Protein AF-K2FFT9-F1 (afdb_monomer_lite)

Structure (mmCIF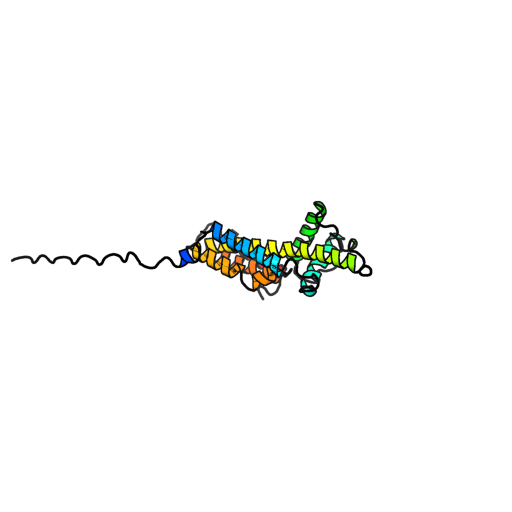, N/CA/C/O backbone):
data_AF-K2FFT9-F1
#
_entry.id   AF-K2FFT9-F1
#
loop_
_atom_site.group_PDB
_atom_site.id
_atom_site.type_symbol
_atom_site.label_atom_id
_atom_site.label_alt_id
_atom_site.label_comp_id
_atom_site.label_asym_id
_atom_site.label_entity_id
_atom_site.label_seq_id
_atom_site.pdbx_PDB_ins_code
_atom_site.Cartn_x
_atom_site.Cartn_y
_atom_site.Cartn_z
_atom_site.occupancy
_atom_site.B_iso_or_equiv
_atom_site.auth_seq_id
_atom_site.auth_comp_id
_atom_site.auth_asym_id
_atom_site.auth_atom_id
_atom_site.pdbx_PDB_model_num
ATOM 1 N N . MET A 1 1 ? -56.859 -16.026 61.390 1.00 43.84 1 MET A N 1
ATOM 2 C CA . MET A 1 1 ? -56.066 -15.290 60.381 1.00 43.84 1 MET A CA 1
ATOM 3 C C . MET A 1 1 ? -55.436 -16.313 59.451 1.00 43.84 1 MET A C 1
ATOM 5 O O . MET A 1 1 ? -54.504 -16.986 59.862 1.00 43.84 1 MET A O 1
ATOM 9 N N . ALA A 1 2 ? -56.004 -16.510 58.260 1.00 42.69 2 ALA A N 1
ATOM 10 C CA . ALA A 1 2 ? -55.462 -17.419 57.252 1.00 42.69 2 ALA A CA 1
ATOM 11 C C . ALA A 1 2 ? -54.628 -16.601 56.258 1.00 42.69 2 ALA A C 1
ATOM 13 O O . ALA A 1 2 ? -55.136 -15.650 55.666 1.00 42.69 2 ALA A O 1
ATOM 14 N N . VAL A 1 3 ? -53.344 -16.933 56.125 1.00 45.44 3 VAL A N 1
ATOM 15 C CA . VAL A 1 3 ? -52.428 -16.281 55.184 1.00 45.44 3 VAL A CA 1
ATOM 16 C C . VAL A 1 3 ? -52.616 -16.931 53.814 1.00 45.44 3 VAL A C 1
ATOM 18 O O . VAL A 1 3 ? -52.371 -18.121 53.644 1.00 45.44 3 VAL A O 1
ATOM 21 N N . SER A 1 4 ? -53.088 -16.138 52.855 1.00 53.75 4 SER A N 1
ATOM 22 C CA . SER A 1 4 ? -53.217 -16.497 51.442 1.00 53.75 4 SER A CA 1
ATOM 23 C C . SER A 1 4 ? -51.833 -16.729 50.832 1.00 53.75 4 SER A C 1
ATOM 25 O O . SER A 1 4 ? -51.042 -15.792 50.728 1.00 53.75 4 SER A O 1
ATOM 27 N N . SER A 1 5 ? -51.549 -17.955 50.390 1.00 54.72 5 SER A N 1
ATOM 28 C CA . SER A 1 5 ? -50.375 -18.273 49.580 1.00 54.72 5 SER A CA 1
ATOM 29 C C . SER A 1 5 ? -50.561 -17.732 48.160 1.00 54.72 5 SER A C 1
ATOM 31 O O . SER A 1 5 ? -51.267 -18.295 47.325 1.00 54.72 5 SER A O 1
ATOM 33 N N . THR A 1 6 ? -49.916 -16.608 47.865 1.00 54.62 6 THR A N 1
ATOM 34 C CA . THR A 1 6 ? -49.770 -16.103 46.500 1.00 54.62 6 THR A CA 1
ATOM 35 C C . THR A 1 6 ? -48.900 -17.071 45.699 1.00 54.62 6 THR A C 1
ATOM 37 O O . THR A 1 6 ? -47.682 -17.127 45.850 1.00 54.62 6 THR A O 1
ATOM 40 N N . SER A 1 7 ? -49.550 -17.858 44.841 1.00 58.19 7 SER A N 1
ATOM 41 C CA . SER A 1 7 ? -48.905 -18.652 43.797 1.00 58.19 7 SER A CA 1
ATOM 42 C C . SER A 1 7 ? -48.104 -17.720 42.882 1.00 58.19 7 SER A C 1
ATOM 44 O O . SER A 1 7 ? -48.666 -16.878 42.178 1.00 58.19 7 SER A O 1
ATOM 46 N N . LEU A 1 8 ? -46.775 -17.832 42.929 1.00 61.06 8 LEU A N 1
ATOM 47 C CA . LEU A 1 8 ? -45.881 -17.136 42.012 1.00 61.06 8 LEU A CA 1
ATOM 48 C C . LEU A 1 8 ? -46.092 -17.698 40.603 1.00 61.06 8 LEU A C 1
ATOM 50 O O . LEU A 1 8 ? -45.824 -18.869 40.335 1.00 61.06 8 LEU A O 1
ATOM 54 N N . LYS A 1 9 ? -46.576 -16.840 39.704 1.00 66.50 9 LYS A N 1
ATOM 55 C CA . LYS A 1 9 ? -46.680 -17.118 38.271 1.00 66.50 9 LYS A CA 1
ATOM 56 C C . LYS A 1 9 ? -45.281 -17.482 37.739 1.00 66.50 9 LYS A C 1
ATOM 58 O O . LYS A 1 9 ? -44.358 -16.692 37.954 1.00 66.50 9 LYS A O 1
ATOM 63 N N . PRO A 1 10 ? -45.091 -18.635 37.071 1.00 65.56 10 PRO A N 1
ATOM 64 C CA . PRO A 1 10 ? -43.792 -18.992 36.518 1.00 65.56 10 PRO A CA 1
ATOM 65 C C . PRO A 1 10 ? -43.359 -17.934 35.500 1.00 65.56 10 PRO A C 1
ATOM 67 O O . PRO A 1 10 ? -44.173 -17.449 34.707 1.00 65.56 10 PRO A O 1
ATOM 70 N N . ALA A 1 11 ? -42.082 -17.552 35.566 1.00 64.38 11 ALA A N 1
ATOM 71 C CA . ALA A 1 11 ? -41.485 -16.626 34.616 1.00 64.38 11 ALA A CA 1
ATOM 72 C C . ALA A 1 11 ? -41.714 -17.143 33.183 1.00 64.38 11 ALA A C 1
ATOM 74 O O . ALA A 1 11 ? -41.643 -18.357 32.962 1.00 64.38 11 ALA A O 1
ATOM 75 N N . PRO A 1 12 ? -42.012 -16.256 32.216 1.00 60.56 12 PRO A N 1
ATOM 76 C CA . PRO A 1 12 ? -42.157 -16.672 30.831 1.00 60.56 12 PRO A CA 1
ATOM 77 C C . PRO A 1 12 ? -40.874 -17.384 30.369 1.00 60.56 12 PRO A C 1
ATOM 79 O O . PRO A 1 12 ? -39.783 -17.019 30.821 1.00 60.56 12 PRO A O 1
ATOM 82 N N . PRO A 1 13 ? -40.986 -18.406 29.503 1.00 60.72 13 PRO A N 1
ATOM 83 C CA . PRO A 1 13 ? -39.824 -19.105 28.978 1.00 60.72 13 PRO A CA 1
ATOM 84 C C . PRO A 1 13 ? -38.872 -18.092 28.340 1.00 60.72 13 PRO A C 1
ATOM 86 O O . PRO A 1 13 ? -39.293 -17.245 27.552 1.00 60.72 13 PRO A O 1
ATOM 89 N N . VAL A 1 14 ? -37.594 -18.171 28.719 1.00 61.91 14 VAL A N 1
ATOM 90 C CA . VAL A 1 14 ? -36.519 -17.412 28.075 1.00 61.91 14 VAL A CA 1
ATOM 91 C C . VAL A 1 14 ? -36.593 -17.718 26.586 1.00 61.91 14 VAL A C 1
ATOM 93 O O . VAL A 1 14 ? -36.552 -18.884 26.196 1.00 61.91 14 VAL A O 1
ATOM 96 N N . ASP A 1 15 ? -36.760 -16.672 25.785 1.00 55.00 15 ASP A N 1
ATOM 97 C CA . ASP A 1 15 ? -36.892 -16.757 24.339 1.00 55.00 15 ASP A CA 1
ATOM 98 C C . ASP A 1 15 ? -35.638 -17.435 23.760 1.00 55.00 15 ASP A C 1
ATOM 100 O O . ASP A 1 15 ? -34.577 -16.823 23.629 1.00 55.00 15 ASP A O 1
ATOM 104 N N . GLN A 1 16 ? -35.729 -18.738 23.470 1.00 54.06 16 GLN A N 1
ATOM 105 C CA . GLN A 1 16 ? -34.616 -19.550 22.954 1.00 54.06 16 GLN A CA 1
ATOM 106 C C . GLN A 1 16 ? -34.170 -19.089 21.554 1.00 54.06 16 GLN A C 1
ATOM 108 O O . GLN A 1 16 ? -33.134 -19.525 21.058 1.00 54.06 16 GLN A O 1
ATOM 113 N N . ASN A 1 17 ? -34.938 -18.174 20.953 1.00 53.75 17 ASN A N 1
ATOM 114 C CA . ASN A 1 17 ? -34.694 -17.523 19.677 1.00 53.75 17 ASN A CA 1
ATOM 115 C C . ASN A 1 17 ? -34.517 -16.004 19.818 1.00 53.75 17 ASN A C 1
ATOM 117 O O . ASN A 1 17 ? -34.851 -15.271 18.886 1.00 53.75 17 ASN A O 1
ATOM 121 N N . ALA A 1 18 ? -33.971 -15.514 20.939 1.00 47.88 18 ALA A N 1
ATOM 122 C CA . ALA A 1 18 ? -33.469 -14.145 21.047 1.00 47.88 18 ALA A CA 1
ATOM 123 C C . ALA A 1 18 ? -32.364 -13.893 19.996 1.00 47.88 18 ALA A C 1
ATOM 125 O O . ALA A 1 18 ? -31.178 -14.010 20.278 1.00 47.88 18 ALA A O 1
ATOM 126 N N . GLY A 1 19 ? -32.793 -13.578 18.770 1.00 53.56 19 GLY A N 1
ATOM 127 C CA . GLY A 1 19 ? -32.019 -13.070 17.645 1.00 53.56 19 GLY A CA 1
ATOM 128 C C . GLY A 1 19 ? -30.877 -13.973 17.192 1.00 53.56 19 GLY A C 1
ATOM 129 O O . GLY A 1 19 ? -29.786 -13.926 17.744 1.00 53.56 19 GLY A O 1
ATOM 130 N N . ILE A 1 20 ? -31.083 -14.716 16.105 1.00 59.84 20 ILE A N 1
ATOM 131 C CA . ILE A 1 20 ? -29.998 -15.360 15.356 1.00 59.84 20 ILE A CA 1
ATOM 132 C C . ILE A 1 20 ? -28.877 -14.332 15.148 1.00 59.84 20 ILE A C 1
ATOM 134 O O . ILE A 1 20 ? -29.097 -13.325 14.477 1.00 59.84 20 ILE A O 1
ATOM 138 N N . ASP A 1 21 ? -27.714 -14.574 15.752 1.00 78.06 21 ASP A N 1
ATOM 139 C CA . ASP A 1 21 ? -26.562 -13.670 15.788 1.00 78.06 21 ASP A CA 1
ATOM 140 C C . ASP A 1 21 ? -26.222 -13.154 14.377 1.00 78.06 21 ASP A C 1
ATOM 142 O O . ASP A 1 21 ? -25.598 -13.842 13.562 1.00 78.06 21 ASP A O 1
ATOM 146 N N . ALA A 1 22 ? -26.688 -11.941 14.057 1.00 81.25 22 ALA A N 1
ATOM 147 C CA . ALA A 1 22 ? -26.592 -11.375 12.714 1.00 81.25 22 ALA A CA 1
ATOM 148 C C . ALA A 1 22 ? -25.130 -11.230 12.274 1.00 81.25 22 ALA A C 1
ATOM 150 O O . ALA A 1 22 ? -24.804 -11.435 11.103 1.00 81.25 22 ALA A O 1
ATOM 151 N N . PHE A 1 23 ? -24.229 -10.955 13.220 1.00 83.19 23 PHE A N 1
ATOM 152 C CA . PHE A 1 23 ? -22.804 -10.857 12.941 1.00 83.19 23 PHE A CA 1
ATOM 153 C C . PHE A 1 23 ? -22.179 -12.216 12.639 1.00 83.19 23 PHE A C 1
ATOM 155 O O . PHE A 1 23 ? -21.282 -12.276 11.800 1.00 83.19 23 PHE A O 1
ATOM 162 N N . ALA A 1 24 ? -22.660 -13.309 13.240 1.00 82.56 24 ALA A N 1
ATOM 163 C CA . ALA A 1 24 ? -22.180 -14.651 12.906 1.00 82.56 24 ALA A CA 1
ATOM 164 C C . ALA A 1 24 ? -22.447 -15.011 11.434 1.00 82.56 24 ALA A C 1
ATOM 166 O O . ALA A 1 24 ? -21.581 -15.589 10.781 1.00 82.56 24 ALA A O 1
ATOM 167 N N . ARG A 1 25 ? -23.592 -14.593 10.875 1.00 85.62 25 ARG A N 1
ATOM 168 C CA . ARG A 1 25 ? -23.913 -14.793 9.446 1.00 85.62 25 ARG A CA 1
ATOM 169 C C . ARG A 1 25 ? -23.004 -13.997 8.510 1.00 85.62 25 ARG A C 1
ATOM 171 O O . ARG A 1 25 ? -22.704 -14.460 7.416 1.00 85.62 25 ARG A O 1
ATOM 178 N N . LEU A 1 26 ? -22.569 -12.813 8.938 1.00 88.25 26 LEU A N 1
ATOM 179 C CA . LEU A 1 26 ? -21.684 -11.939 8.162 1.00 88.25 26 LEU A CA 1
ATOM 180 C C . LEU A 1 26 ? -20.194 -12.265 8.351 1.00 88.25 26 LEU A C 1
ATOM 182 O O . LEU A 1 26 ? -19.359 -11.786 7.589 1.00 88.25 26 LEU A O 1
ATOM 186 N N . THR A 1 27 ? -19.845 -13.073 9.356 1.00 91.19 27 THR A N 1
ATOM 187 C CA . THR A 1 27 ? -18.457 -13.446 9.681 1.00 91.19 27 THR A CA 1
ATOM 188 C C . THR A 1 27 ? -18.271 -14.967 9.828 1.00 91.19 27 THR A C 1
ATOM 190 O O . THR A 1 27 ? -17.685 -15.432 10.810 1.00 91.19 27 THR A O 1
ATOM 193 N N . PRO A 1 28 ? -18.727 -15.776 8.848 1.00 92.00 28 PRO A N 1
ATOM 194 C CA . PRO A 1 28 ? -18.814 -17.232 8.997 1.00 92.00 28 PRO A CA 1
ATOM 195 C C . PRO A 1 28 ? -17.446 -17.922 9.127 1.00 92.00 28 PRO A C 1
ATOM 197 O O . PRO A 1 28 ? -17.355 -19.015 9.675 1.00 92.00 28 PRO A O 1
ATOM 200 N N . PHE A 1 29 ? -16.371 -17.283 8.660 1.00 93.81 29 PHE A N 1
ATOM 201 C CA . PHE A 1 29 ? -15.019 -17.853 8.633 1.00 93.81 29 PHE A CA 1
ATOM 202 C C . PHE A 1 29 ? -14.175 -17.521 9.875 1.00 93.81 29 PHE A C 1
ATOM 204 O O . PHE A 1 29 ? -12.971 -17.785 9.903 1.00 93.81 29 PHE A O 1
ATOM 211 N N . GLY A 1 30 ? -14.771 -16.904 10.899 1.00 93.69 30 GLY A N 1
ATOM 212 C CA . GLY A 1 30 ? -14.012 -16.416 12.046 1.00 93.69 30 GLY A CA 1
ATOM 213 C C . GLY A 1 30 ? -13.084 -15.249 11.685 1.00 93.69 30 GLY A C 1
ATOM 214 O O . GLY A 1 30 ? -13.112 -14.713 10.578 1.00 93.69 30 GLY A O 1
ATOM 215 N N . TRP A 1 31 ? -12.227 -14.857 12.629 1.00 95.81 31 TRP A N 1
ATOM 216 C CA . TRP A 1 31 ? -11.278 -13.757 12.431 1.00 95.81 31 TRP A CA 1
ATOM 217 C C . TRP A 1 31 ? -10.230 -14.075 11.357 1.00 95.81 31 TRP A C 1
ATOM 219 O O . TRP A 1 31 ? -10.131 -13.371 10.356 1.00 95.81 31 TRP A O 1
ATOM 229 N N . TRP A 1 32 ? -9.470 -15.159 11.543 1.00 97.06 32 TRP A N 1
ATOM 230 C CA . TRP A 1 32 ? -8.374 -15.519 10.640 1.00 97.06 32 TRP A CA 1
ATOM 231 C C . TRP A 1 32 ? -8.865 -15.926 9.252 1.00 97.06 32 TRP A C 1
ATOM 233 O O . TRP A 1 32 ? -8.294 -15.487 8.258 1.00 97.06 32 TRP A O 1
ATOM 243 N N . GLY A 1 33 ? -9.948 -16.705 9.172 1.00 97.25 33 GLY A N 1
ATOM 244 C CA . GLY A 1 33 ? -10.544 -17.065 7.888 1.00 97.25 33 GLY A CA 1
ATOM 245 C C . GLY A 1 33 ? -11.153 -15.854 7.183 1.00 97.25 33 GLY A C 1
ATOM 246 O O . GLY A 1 33 ? -10.960 -15.693 5.983 1.00 97.25 33 GLY A O 1
ATOM 247 N N . GLY A 1 34 ? -11.798 -14.944 7.921 1.00 96.94 34 GLY A N 1
ATOM 248 C CA . GLY A 1 34 ? -12.310 -13.688 7.373 1.00 96.94 34 GLY A CA 1
ATOM 249 C C . GLY A 1 34 ? -11.211 -12.788 6.804 1.00 96.94 34 GLY A C 1
ATOM 250 O O . GLY A 1 34 ? -11.345 -12.291 5.687 1.00 96.94 34 GLY A O 1
ATOM 251 N N . LEU A 1 35 ? -10.098 -12.625 7.528 1.00 98.12 35 LEU A N 1
ATOM 252 C CA . LEU A 1 35 ? -8.921 -11.919 7.013 1.00 98.12 35 LEU A CA 1
ATOM 253 C C . LEU A 1 35 ? -8.355 -12.607 5.768 1.00 98.12 35 LEU A C 1
ATOM 255 O O . LEU A 1 35 ? -8.070 -11.931 4.785 1.00 98.12 35 LEU A O 1
ATOM 259 N N . GLY A 1 36 ? -8.254 -13.939 5.777 1.00 98.19 36 GLY A N 1
ATOM 260 C CA . GLY A 1 36 ? -7.834 -14.717 4.611 1.00 98.19 36 GLY A CA 1
ATOM 261 C C . GLY A 1 36 ? -8.708 -14.445 3.385 1.00 98.19 36 GLY A C 1
ATOM 262 O O . GLY A 1 36 ? -8.184 -14.169 2.310 1.00 98.19 36 GLY A O 1
ATOM 263 N N . VAL A 1 37 ? -10.034 -14.428 3.552 1.00 98.12 37 VAL A N 1
ATOM 264 C CA . VAL A 1 37 ? -10.982 -14.096 2.476 1.00 98.12 37 VAL A CA 1
ATOM 265 C C . VAL A 1 37 ? -10.777 -12.668 1.966 1.00 98.12 37 VAL A C 1
ATOM 267 O O . VAL A 1 37 ? -10.724 -12.469 0.755 1.00 98.12 37 VAL A O 1
ATOM 270 N N . ILE A 1 38 ? -10.609 -11.680 2.855 1.00 97.94 38 ILE A N 1
ATOM 271 C CA . ILE A 1 38 ? -10.327 -10.289 2.457 1.00 97.94 38 ILE A CA 1
ATOM 272 C C . ILE A 1 38 ? -9.057 -10.225 1.604 1.00 97.94 38 ILE A C 1
ATOM 274 O O . ILE A 1 38 ? -9.072 -9.611 0.538 1.00 97.94 38 ILE A O 1
ATOM 278 N N . LEU A 1 39 ? -7.979 -10.885 2.034 1.00 98.00 39 LEU A N 1
ATOM 279 C CA . LEU A 1 39 ? -6.716 -10.903 1.299 1.00 98.00 39 LEU A CA 1
ATOM 280 C C . LEU A 1 39 ? -6.852 -11.575 -0.069 1.00 98.00 39 LEU A C 1
ATOM 282 O O . LEU A 1 39 ? -6.414 -11.009 -1.065 1.00 98.00 39 LEU A O 1
ATOM 286 N N . VAL A 1 40 ? -7.505 -12.738 -0.139 1.00 98.12 40 VAL A N 1
ATOM 287 C CA . VAL A 1 40 ? -7.740 -13.447 -1.407 1.00 98.12 40 VAL A CA 1
ATOM 288 C C . VAL A 1 40 ? -8.538 -12.578 -2.376 1.00 98.12 40 VAL A C 1
ATOM 290 O O . VAL A 1 40 ? -8.171 -12.459 -3.544 1.00 98.12 40 VAL A O 1
ATOM 293 N N . LEU A 1 41 ? -9.599 -11.925 -1.899 1.00 97.31 41 LEU A N 1
ATOM 294 C CA . LEU A 1 41 ? -10.422 -11.040 -2.720 1.00 97.31 41 LEU A CA 1
ATOM 295 C C . LEU A 1 41 ? -9.663 -9.778 -3.158 1.00 97.31 41 LEU A C 1
ATOM 297 O O . LEU A 1 41 ? -9.823 -9.346 -4.299 1.00 97.31 41 LEU A O 1
ATOM 301 N N . LEU A 1 42 ? -8.804 -9.207 -2.306 1.00 96.75 42 LEU A N 1
ATOM 302 C CA . LEU A 1 42 ? -7.911 -8.106 -2.686 1.00 96.75 42 LEU A CA 1
ATOM 303 C C . LEU A 1 42 ? -6.928 -8.540 -3.776 1.00 96.75 42 LEU A C 1
ATOM 305 O O . LEU A 1 42 ? -6.792 -7.851 -4.785 1.00 96.75 42 LEU A O 1
ATOM 309 N N . THR A 1 43 ? -6.274 -9.689 -3.616 1.00 97.56 43 THR A N 1
ATOM 310 C CA . THR A 1 43 ? -5.362 -10.236 -4.628 1.00 97.56 43 THR A CA 1
ATOM 311 C C . THR A 1 43 ? -6.087 -10.500 -5.944 1.00 97.56 43 THR A C 1
ATOM 313 O O . THR A 1 43 ? -5.615 -10.071 -6.994 1.00 97.56 43 THR A O 1
ATOM 316 N N . ALA A 1 44 ? -7.261 -11.134 -5.909 1.00 97.12 44 ALA A N 1
ATOM 317 C CA . ALA A 1 44 ? -8.071 -11.366 -7.102 1.00 97.12 44 ALA A CA 1
ATOM 318 C C . ALA A 1 44 ? -8.461 -10.043 -7.783 1.00 97.12 44 ALA A C 1
ATOM 320 O O . ALA A 1 44 ? -8.277 -9.884 -8.986 1.00 97.12 44 ALA A O 1
ATOM 321 N N . SER A 1 45 ? -8.920 -9.059 -7.009 1.00 95.75 45 SER A N 1
ATOM 322 C 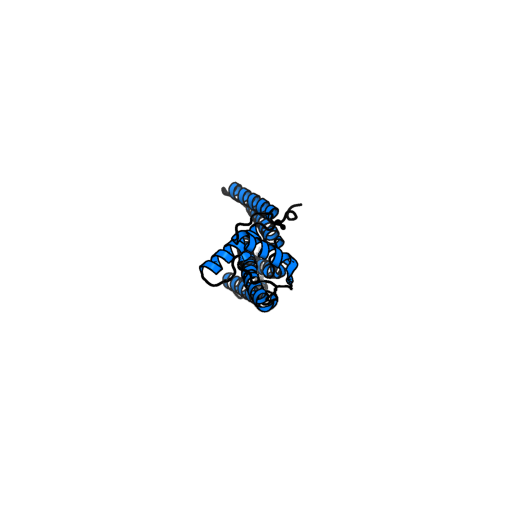CA . SER A 1 45 ? -9.251 -7.708 -7.480 1.00 95.75 45 SER A CA 1
ATOM 323 C C . SER A 1 45 ? -8.052 -6.994 -8.121 1.00 95.75 45 SER A C 1
ATOM 325 O O . SER A 1 45 ? -8.197 -6.343 -9.158 1.00 95.75 45 SER A O 1
ATOM 327 N N . PHE A 1 46 ? -6.858 -7.128 -7.539 1.00 96.62 46 PHE A N 1
ATOM 328 C CA . PHE A 1 46 ? -5.623 -6.593 -8.106 1.00 96.62 46 PHE A CA 1
ATOM 329 C C . PHE A 1 46 ? -5.271 -7.262 -9.432 1.00 96.62 46 PHE A C 1
ATOM 331 O O . PHE A 1 46 ? -5.008 -6.567 -10.410 1.00 96.62 46 PHE A O 1
ATOM 338 N N . LEU A 1 47 ? -5.292 -8.593 -9.488 1.00 96.38 47 LEU A N 1
ATOM 339 C CA . LEU A 1 47 ? -4.937 -9.338 -10.693 1.00 96.38 47 LEU A CA 1
ATOM 340 C C . LEU A 1 47 ? -5.921 -9.055 -11.831 1.00 96.38 47 LEU A C 1
ATOM 342 O O . LEU A 1 47 ? -5.496 -8.713 -12.930 1.00 96.38 47 LEU A O 1
ATOM 346 N N . LEU A 1 48 ? -7.225 -9.123 -11.555 1.00 94.69 48 LEU A N 1
ATOM 347 C CA . LEU A 1 48 ? -8.273 -8.974 -12.566 1.00 94.69 48 LEU A CA 1
ATOM 348 C C . LEU A 1 48 ? -8.390 -7.545 -13.109 1.00 94.69 48 LEU A C 1
ATOM 350 O O . LEU A 1 48 ? -8.676 -7.368 -14.289 1.00 94.69 48 LEU A O 1
ATOM 354 N N . ALA A 1 49 ? -8.186 -6.528 -12.265 1.00 92.50 49 ALA A N 1
ATOM 355 C CA . ALA A 1 49 ? -8.499 -5.141 -12.617 1.00 92.50 49 ALA A CA 1
ATOM 356 C C . ALA A 1 49 ? -7.316 -4.164 -12.515 1.00 92.50 49 ALA A C 1
ATOM 358 O O . ALA A 1 49 ? -7.509 -2.972 -12.739 1.00 92.50 49 ALA A O 1
ATOM 359 N N . GLY A 1 50 ? -6.112 -4.619 -12.156 1.00 92.12 50 GLY A N 1
ATOM 360 C CA . GLY A 1 50 ? -4.948 -3.751 -11.939 1.00 92.12 50 GLY A CA 1
ATOM 361 C C . GLY A 1 50 ? -3.671 -4.246 -12.612 1.00 92.12 50 GLY A C 1
ATOM 362 O O . GLY A 1 50 ? -3.094 -3.548 -13.444 1.00 92.12 50 GLY A O 1
ATOM 363 N N . TYR A 1 51 ? -3.229 -5.457 -12.275 1.00 94.62 51 TYR A N 1
ATOM 364 C CA . TYR A 1 51 ? -1.916 -5.974 -12.660 1.00 94.62 51 TYR A CA 1
ATOM 365 C C . TYR A 1 51 ? -1.728 -6.048 -14.180 1.00 94.62 51 TYR A C 1
ATOM 367 O O . TYR A 1 51 ? -0.738 -5.551 -14.714 1.00 94.62 51 TYR A O 1
ATOM 375 N N . PHE A 1 52 ? -2.709 -6.601 -14.897 1.00 93.94 52 PHE A N 1
ATOM 376 C CA . PHE A 1 52 ? -2.626 -6.768 -16.350 1.00 93.94 52 PHE A CA 1
ATOM 377 C C . PHE A 1 52 ? -3.026 -5.524 -17.150 1.00 93.94 52 PHE A C 1
ATOM 379 O O . PHE A 1 52 ? -2.944 -5.557 -18.378 1.00 93.94 52 PHE A O 1
ATOM 386 N N . LEU A 1 53 ? -3.416 -4.423 -16.493 1.00 91.81 53 LEU A N 1
ATOM 387 C CA . LEU A 1 53 ? -3.730 -3.188 -17.206 1.00 91.81 53 LEU A CA 1
ATOM 388 C C . LEU A 1 53 ? -2.507 -2.693 -17.975 1.00 91.81 53 LEU A C 1
ATOM 390 O O . LEU A 1 53 ? -1.393 -2.638 -17.452 1.00 91.81 53 LEU A O 1
ATOM 394 N N . VAL A 1 54 ? -2.754 -2.282 -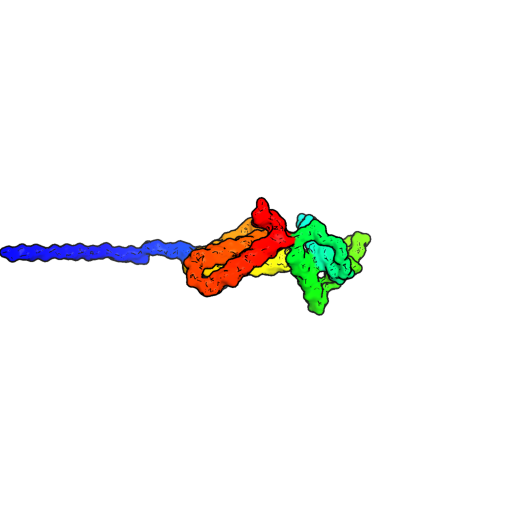19.212 1.00 91.94 54 VAL A N 1
ATOM 395 C CA . VAL A 1 54 ? -1.747 -1.692 -20.087 1.00 91.94 54 VAL A CA 1
ATOM 396 C C . VAL A 1 54 ? -1.053 -0.511 -19.397 1.00 91.94 54 VAL A C 1
ATOM 398 O O . VAL A 1 54 ? -1.675 0.264 -18.660 1.00 91.94 54 VAL A O 1
ATOM 401 N N . TYR A 1 55 ? 0.251 -0.385 -19.621 1.00 90.56 55 TYR A N 1
ATOM 402 C CA . TYR A 1 55 ? 1.102 0.480 -18.815 1.00 90.56 55 TYR A CA 1
ATOM 403 C C . TYR A 1 55 ? 0.771 1.975 -18.995 1.00 90.56 55 TYR A C 1
ATOM 405 O O . TYR A 1 55 ? 0.776 2.725 -18.023 1.00 90.56 55 TYR A O 1
ATOM 413 N N . TRP A 1 56 ? 0.365 2.393 -20.199 1.00 88.12 56 TRP A N 1
ATOM 414 C CA . TRP A 1 56 ? -0.005 3.782 -20.499 1.00 88.12 56 TRP A CA 1
ATOM 415 C C . TRP A 1 56 ? -1.412 4.185 -20.027 1.00 88.12 56 TRP A C 1
ATOM 417 O O . TRP A 1 56 ? -1.751 5.365 -20.066 1.00 88.12 56 TRP A O 1
ATOM 427 N N . ARG A 1 57 ? -2.249 3.249 -19.551 1.00 88.25 57 ARG A N 1
ATOM 428 C CA . ARG A 1 57 ? -3.620 3.567 -19.099 1.00 88.25 57 ARG A CA 1
ATOM 429 C C . ARG A 1 57 ? -3.633 4.516 -17.895 1.00 88.25 57 ARG A C 1
ATOM 431 O O . ARG A 1 57 ? -4.478 5.401 -17.844 1.00 88.25 57 ARG A O 1
ATOM 438 N N . ASN A 1 58 ? -2.705 4.322 -16.957 1.00 81.38 58 ASN A N 1
ATOM 439 C CA . ASN A 1 58 ? -2.553 5.121 -15.735 1.00 81.38 58 ASN A CA 1
ATOM 440 C C . ASN A 1 58 ? -1.225 5.897 -15.749 1.00 81.38 58 ASN A C 1
ATOM 442 O O . ASN A 1 58 ? -0.580 6.055 -14.714 1.00 81.38 58 ASN A O 1
ATOM 446 N N . ALA A 1 59 ? -0.817 6.339 -16.943 1.00 78.88 59 ALA A N 1
ATOM 447 C CA . ALA A 1 59 ? 0.488 6.928 -17.226 1.00 78.88 59 ALA A CA 1
ATOM 448 C C . ALA A 1 59 ? 0.892 8.061 -16.273 1.00 78.88 59 ALA A C 1
ATOM 450 O O . ALA A 1 59 ? 2.062 8.151 -15.935 1.00 78.88 59 ALA A O 1
ATOM 451 N N . ASP A 1 60 ? -0.058 8.884 -15.829 1.00 82.81 60 ASP A N 1
ATOM 452 C CA . ASP A 1 60 ? 0.185 10.060 -14.987 1.00 82.81 60 ASP A CA 1
ATOM 453 C C . ASP A 1 60 ? 1.076 9.751 -13.766 1.00 82.81 60 ASP A C 1
ATOM 455 O O . ASP A 1 60 ? 2.260 10.078 -13.744 1.00 82.81 60 ASP A O 1
ATOM 459 N N . MET A 1 61 ? 0.557 9.021 -12.780 1.00 86.56 61 MET A N 1
ATOM 460 C CA . MET A 1 61 ? 1.333 8.705 -11.578 1.00 86.56 61 MET A CA 1
ATOM 461 C C . MET A 1 61 ? 2.249 7.485 -11.753 1.00 86.56 61 MET A C 1
ATOM 463 O O . MET A 1 61 ? 3.373 7.492 -11.246 1.00 86.56 61 MET A O 1
ATOM 467 N N . ASP A 1 62 ? 1.819 6.449 -12.490 1.00 90.56 62 ASP A N 1
ATOM 468 C CA . ASP A 1 62 ? 2.622 5.227 -12.631 1.00 90.56 62 ASP A CA 1
ATOM 469 C C . ASP A 1 62 ? 3.957 5.513 -13.337 1.00 90.56 62 ASP A C 1
ATOM 471 O O . ASP A 1 62 ? 4.989 4.982 -12.914 1.00 90.56 62 ASP A O 1
ATOM 475 N N . PHE A 1 63 ? 3.979 6.385 -14.359 1.00 89.31 63 PHE A N 1
ATOM 476 C CA . PHE A 1 63 ? 5.239 6.779 -14.990 1.00 89.31 63 PHE A CA 1
ATOM 477 C C . PHE A 1 63 ? 6.080 7.660 -14.098 1.00 89.31 63 PHE A C 1
ATOM 479 O O . PHE A 1 63 ? 7.271 7.394 -13.994 1.00 89.31 63 PHE A O 1
ATOM 486 N N . MET A 1 64 ? 5.512 8.684 -13.457 1.00 89.38 64 MET A N 1
ATOM 487 C CA . MET A 1 64 ? 6.314 9.628 -12.673 1.00 89.38 64 MET A CA 1
ATOM 488 C C . MET A 1 64 ? 7.079 8.926 -11.548 1.00 89.38 64 MET A C 1
ATOM 490 O O . MET A 1 64 ? 8.273 9.173 -11.356 1.00 89.38 64 MET A O 1
ATOM 494 N N . ILE A 1 65 ? 6.426 7.991 -10.852 1.00 90.94 65 ILE A N 1
ATOM 495 C CA . ILE A 1 65 ? 7.058 7.204 -9.788 1.00 90.94 65 ILE A CA 1
ATOM 496 C C . ILE A 1 65 ? 8.088 6.225 -10.360 1.00 90.94 65 ILE A C 1
ATOM 498 O O . ILE A 1 65 ? 9.218 6.175 -9.874 1.00 90.94 65 ILE A O 1
ATOM 502 N N . THR A 1 66 ? 7.725 5.475 -11.406 1.00 92.50 66 THR A N 1
ATOM 503 C CA . THR A 1 66 ? 8.609 4.470 -12.021 1.00 92.50 66 THR A CA 1
ATOM 504 C C . THR A 1 66 ? 9.853 5.116 -12.629 1.00 92.50 66 THR A C 1
ATOM 506 O O . THR A 1 66 ? 10.966 4.671 -12.369 1.00 92.50 66 THR A O 1
ATOM 509 N N . TYR A 1 67 ? 9.685 6.210 -13.373 1.00 90.81 67 TYR A N 1
ATOM 510 C CA . TYR A 1 67 ? 10.773 7.007 -13.938 1.00 90.81 67 TYR A CA 1
ATOM 511 C C . TYR A 1 67 ? 11.723 7.502 -12.848 1.00 90.81 67 TYR A C 1
ATOM 513 O O . TYR A 1 67 ? 12.935 7.323 -12.956 1.00 90.81 67 TYR A O 1
ATOM 521 N N . SER A 1 68 ? 11.177 8.069 -11.769 1.00 91.12 68 SER A N 1
ATOM 522 C CA . SER A 1 68 ? 11.986 8.557 -10.650 1.00 91.12 68 SER A CA 1
ATOM 523 C C . SER A 1 68 ? 12.787 7.421 -10.005 1.00 91.12 68 SER A C 1
ATOM 525 O O . SER A 1 68 ? 13.975 7.579 -9.734 1.00 91.12 68 SER A O 1
ATOM 527 N N . ALA A 1 69 ? 12.172 6.252 -9.814 1.00 92.44 69 ALA A N 1
ATOM 528 C CA . ALA A 1 69 ? 12.836 5.079 -9.253 1.00 92.44 69 ALA A CA 1
ATOM 529 C C . ALA A 1 69 ? 13.956 4.527 -10.157 1.00 92.44 69 ALA A C 1
ATOM 531 O O . ALA A 1 69 ? 15.021 4.173 -9.648 1.00 92.44 69 ALA A O 1
ATOM 532 N N . LEU A 1 70 ? 13.742 4.487 -11.476 1.00 93.06 70 LEU A N 1
ATOM 533 C CA . LEU A 1 70 ? 14.751 4.076 -12.461 1.00 93.06 70 LEU A CA 1
ATOM 534 C C . LEU A 1 70 ? 15.912 5.079 -12.539 1.00 93.06 70 LEU A C 1
ATOM 536 O O . LEU A 1 70 ? 17.073 4.673 -12.551 1.00 93.06 70 LEU A O 1
ATOM 540 N N . SER A 1 71 ? 15.613 6.382 -12.532 1.00 91.69 71 SER A N 1
ATOM 541 C CA . SER A 1 71 ? 16.619 7.453 -12.529 1.00 91.69 71 SER A CA 1
ATOM 542 C C . SER A 1 71 ? 17.498 7.410 -11.275 1.00 91.69 71 SER A C 1
ATOM 544 O O . SER A 1 71 ? 18.703 7.646 -11.355 1.00 91.69 71 SER A O 1
ATOM 546 N N . LEU A 1 72 ? 16.921 7.067 -10.117 1.00 90.62 72 LEU A N 1
ATOM 547 C CA . LEU A 1 72 ? 17.685 6.875 -8.882 1.00 90.62 72 LEU A CA 1
ATOM 548 C C . LEU A 1 72 ? 18.691 5.724 -8.983 1.00 90.62 72 LEU A C 1
ATOM 550 O O . LEU A 1 72 ? 19.789 5.834 -8.445 1.00 90.62 72 LEU A O 1
ATOM 554 N N . ASN A 1 73 ? 18.348 4.642 -9.686 1.00 92.12 73 ASN A N 1
ATOM 555 C CA . ASN A 1 73 ? 19.271 3.522 -9.891 1.00 92.12 73 ASN A CA 1
ATOM 556 C C . ASN A 1 73 ? 20.455 3.880 -10.801 1.00 92.12 73 ASN A C 1
ATOM 558 O O . ASN A 1 73 ? 21.501 3.253 -10.687 1.00 92.12 73 ASN A O 1
ATOM 562 N N . ASP A 1 74 ? 20.341 4.931 -11.617 1.00 90.38 74 ASP A N 1
ATOM 563 C CA . ASP A 1 74 ? 21.469 5.506 -12.365 1.00 90.38 74 ASP A CA 1
ATOM 564 C C . ASP A 1 74 ? 22.314 6.496 -11.541 1.00 90.38 74 ASP A C 1
ATOM 566 O O . ASP A 1 74 ? 23.215 7.140 -12.078 1.00 90.38 74 ASP A O 1
ATOM 570 N N . GLY A 1 75 ? 22.011 6.691 -10.252 1.00 85.62 75 GLY A N 1
ATOM 571 C CA . GLY A 1 75 ? 22.687 7.684 -9.412 1.00 85.62 75 GLY A CA 1
ATOM 572 C C . GLY A 1 75 ? 22.383 9.136 -9.804 1.00 85.62 75 GLY A C 1
ATOM 573 O O . GLY A 1 75 ? 23.104 10.049 -9.401 1.00 85.62 75 GLY A O 1
ATOM 574 N N . ARG A 1 76 ? 21.327 9.373 -10.596 1.00 78.50 76 ARG A N 1
ATOM 575 C CA . ARG A 1 76 ? 20.908 10.717 -11.010 1.00 78.50 76 ARG A CA 1
ATOM 576 C C . ARG A 1 76 ? 19.966 11.307 -9.964 1.00 78.50 76 ARG A C 1
ATOM 578 O O . ARG A 1 76 ? 18.782 10.974 -9.920 1.00 78.50 76 ARG A O 1
ATOM 585 N N . TYR A 1 77 ? 20.498 12.216 -9.152 1.00 65.12 77 TYR A N 1
ATOM 586 C CA . TYR A 1 77 ? 19.756 13.000 -8.164 1.00 65.12 77 TYR A CA 1
ATOM 587 C C . TYR A 1 77 ? 19.559 14.407 -8.711 1.00 65.12 77 TYR A C 1
ATOM 589 O O . TYR A 1 77 ? 20.467 15.227 -8.614 1.00 65.12 77 TYR A O 1
ATOM 597 N N . VAL A 1 78 ? 18.419 14.693 -9.338 1.00 56.25 78 VAL A N 1
ATOM 598 C CA . VAL A 1 78 ? 18.200 16.054 -9.856 1.00 56.25 78 VAL A CA 1
ATOM 599 C C . VAL A 1 78 ? 17.032 16.732 -9.169 1.00 56.25 78 VAL A C 1
ATOM 601 O O . VAL A 1 78 ? 17.179 17.863 -8.733 1.00 56.25 78 VAL A O 1
ATOM 604 N N . PHE A 1 79 ? 15.904 16.054 -8.993 1.00 67.75 79 PHE A N 1
ATOM 605 C CA . PHE A 1 79 ? 14.710 16.621 -8.371 1.00 67.75 79 PHE A CA 1
ATOM 606 C C . PHE A 1 79 ? 13.639 15.532 -8.405 1.00 67.75 79 PHE A C 1
ATOM 608 O O . PHE A 1 79 ? 13.515 14.859 -9.431 1.00 67.75 79 PHE A O 1
ATOM 615 N N . PHE A 1 80 ? 12.859 15.344 -7.338 1.00 68.62 80 PHE A N 1
ATOM 616 C CA . PHE A 1 80 ? 11.637 14.552 -7.466 1.00 68.62 80 PHE A CA 1
ATOM 617 C C . PHE A 1 80 ? 10.515 15.484 -7.908 1.00 68.62 80 PHE A C 1
ATOM 619 O O . PHE A 1 80 ? 10.122 16.353 -7.131 1.00 68.62 80 PHE A O 1
ATOM 626 N N . PRO A 1 81 ? 9.958 15.307 -9.117 1.00 65.44 81 PRO A N 1
ATOM 627 C CA . PRO A 1 81 ? 8.854 16.142 -9.581 1.00 65.44 81 PRO A CA 1
ATOM 628 C C . PRO A 1 81 ? 7.562 15.912 -8.779 1.00 65.44 81 PRO A C 1
ATOM 630 O O . PRO A 1 81 ? 6.588 16.633 -8.971 1.00 65.44 81 PRO A O 1
ATOM 633 N N . HIS A 1 82 ? 7.542 14.920 -7.881 1.00 73.88 82 HIS A N 1
ATOM 634 C CA . HIS A 1 82 ? 6.395 14.569 -7.060 1.00 73.88 82 HIS A CA 1
ATOM 635 C C . HIS A 1 82 ? 6.824 14.300 -5.602 1.00 73.88 82 HIS A C 1
ATOM 637 O O . HIS A 1 82 ? 7.773 13.540 -5.397 1.00 73.88 82 HIS A O 1
ATOM 643 N N . PRO A 1 83 ? 6.104 14.804 -4.575 1.00 77.06 83 PRO A N 1
ATOM 644 C CA . PRO A 1 83 ? 6.434 14.609 -3.151 1.00 77.06 83 PRO A CA 1
ATOM 645 C C . PRO A 1 83 ? 6.236 13.164 -2.645 1.00 77.06 83 PRO A C 1
ATOM 647 O O . PRO A 1 83 ? 6.187 12.909 -1.453 1.00 77.06 83 PRO A O 1
ATOM 650 N N . ALA A 1 84 ? 6.102 12.173 -3.527 1.00 83.75 84 ALA A N 1
ATOM 651 C CA . ALA A 1 84 ? 5.804 10.789 -3.155 1.00 83.75 84 ALA A CA 1
ATOM 652 C C . ALA A 1 84 ? 7.060 10.011 -2.720 1.00 83.75 84 ALA A C 1
ATOM 654 O O . ALA A 1 84 ? 7.258 8.870 -3.146 1.00 83.75 84 ALA A O 1
ATOM 655 N N . TYR A 1 85 ? 7.923 10.619 -1.902 1.00 85.25 85 TYR A N 1
ATOM 656 C CA . TYR A 1 85 ? 9.259 10.109 -1.576 1.00 85.25 85 TYR A CA 1
ATOM 657 C C . TYR A 1 85 ? 9.240 8.655 -1.110 1.00 85.25 85 TYR A C 1
ATOM 659 O O . TYR A 1 85 ? 9.979 7.825 -1.635 1.00 85.25 85 TYR A O 1
ATOM 667 N N . PHE A 1 86 ? 8.347 8.316 -0.178 1.00 86.94 86 PHE A N 1
ATOM 668 C CA . PHE A 1 86 ? 8.268 6.958 0.354 1.00 86.94 86 PHE A CA 1
ATOM 669 C C . PHE A 1 86 ? 7.862 5.944 -0.722 1.00 86.94 86 PHE A C 1
ATOM 671 O O . PHE A 1 86 ? 8.393 4.835 -0.773 1.00 86.94 86 PHE A O 1
ATOM 678 N N . THR A 1 87 ? 6.972 6.345 -1.632 1.00 89.06 87 THR A N 1
ATOM 679 C CA . THR A 1 87 ? 6.547 5.508 -2.763 1.00 89.06 87 THR A CA 1
ATOM 680 C C . THR A 1 87 ? 7.711 5.288 -3.731 1.00 89.06 87 THR A C 1
ATOM 682 O O . THR A 1 87 ? 8.002 4.152 -4.097 1.00 89.06 87 THR A O 1
ATOM 685 N N . ILE A 1 88 ? 8.420 6.360 -4.095 1.00 90.44 88 ILE A N 1
ATOM 686 C CA . ILE A 1 88 ? 9.544 6.315 -5.038 1.00 90.44 88 ILE A CA 1
ATOM 687 C C . ILE A 1 88 ? 10.688 5.461 -4.484 1.00 90.44 88 ILE A C 1
ATOM 689 O O . ILE A 1 88 ? 11.191 4.582 -5.182 1.00 90.44 88 ILE A O 1
ATOM 693 N N . LEU A 1 89 ? 11.067 5.669 -3.221 1.00 91.31 89 LEU A N 1
ATOM 694 C CA . LEU A 1 89 ? 12.124 4.895 -2.569 1.00 91.31 89 LEU A CA 1
ATOM 695 C C . LEU A 1 89 ? 11.746 3.416 -2.435 1.00 91.31 89 LEU A C 1
ATOM 697 O O . LEU A 1 89 ? 12.587 2.550 -2.672 1.00 91.31 89 LEU A O 1
ATOM 701 N N . SER A 1 90 ? 10.485 3.112 -2.117 1.00 93.25 90 SER A N 1
ATOM 702 C CA . SER A 1 90 ? 10.007 1.726 -2.043 1.00 93.25 90 SER A CA 1
ATOM 703 C C . SER A 1 90 ? 10.106 1.024 -3.399 1.00 93.25 90 SER A C 1
ATOM 705 O O . SER A 1 90 ? 10.624 -0.088 -3.475 1.00 93.25 90 SER A O 1
ATOM 707 N N . VAL A 1 91 ? 9.681 1.685 -4.483 1.00 95.12 91 VAL A N 1
ATOM 708 C CA . VAL A 1 91 ? 9.789 1.143 -5.850 1.00 95.12 91 VAL A CA 1
ATOM 709 C C . VAL A 1 91 ? 11.251 0.999 -6.278 1.00 95.12 91 VAL A C 1
ATOM 711 O O . VAL A 1 91 ? 11.621 -0.028 -6.839 1.00 95.12 91 VAL A O 1
ATOM 714 N N . ASN A 1 92 ? 12.105 1.973 -5.960 1.00 94.56 92 ASN A N 1
ATOM 715 C CA . ASN A 1 92 ? 13.536 1.908 -6.252 1.00 94.56 92 ASN A CA 1
ATOM 716 C C . ASN A 1 92 ? 14.198 0.677 -5.609 1.00 94.56 92 ASN A C 1
ATOM 718 O O . ASN A 1 92 ? 14.847 -0.110 -6.302 1.00 94.56 92 ASN A O 1
ATOM 722 N N . ARG A 1 93 ? 13.981 0.471 -4.303 1.00 95.38 93 ARG A N 1
ATOM 723 C CA . ARG A 1 93 ? 14.497 -0.702 -3.581 1.00 95.38 93 ARG A CA 1
ATOM 724 C C . ARG A 1 93 ? 13.912 -2.005 -4.106 1.00 95.38 93 ARG A C 1
ATOM 726 O O . ARG A 1 93 ? 14.630 -2.994 -4.211 1.00 95.38 93 ARG A O 1
ATOM 733 N N . TRP A 1 94 ? 12.635 -2.001 -4.472 1.00 97.00 94 TRP A N 1
ATOM 734 C CA . TRP A 1 94 ? 11.984 -3.160 -5.066 1.00 97.00 94 TRP A CA 1
ATOM 735 C C . TRP A 1 94 ? 12.604 -3.550 -6.411 1.00 97.00 94 TRP A C 1
ATOM 737 O O . TRP A 1 94 ? 12.885 -4.724 -6.630 1.00 97.00 94 TRP A O 1
ATOM 747 N N . PHE A 1 95 ? 12.906 -2.584 -7.281 1.00 96.81 95 PHE A N 1
ATOM 748 C CA . PHE A 1 95 ? 13.605 -2.848 -8.541 1.00 96.81 95 PHE A CA 1
ATOM 749 C C . PHE A 1 95 ? 15.015 -3.391 -8.324 1.00 96.81 95 PHE A C 1
ATOM 751 O O . PHE A 1 95 ? 15.389 -4.355 -8.985 1.00 96.81 95 PHE A O 1
ATOM 758 N N . GLN A 1 96 ? 15.774 -2.827 -7.376 1.00 95.38 96 GLN A N 1
ATOM 759 C CA . GLN A 1 96 ? 17.097 -3.349 -7.010 1.00 95.38 96 GLN A CA 1
ATOM 760 C C . GLN A 1 96 ? 17.008 -4.806 -6.547 1.00 95.38 96 GLN A C 1
ATOM 762 O O . GLN A 1 96 ? 17.788 -5.645 -6.991 1.00 95.38 96 GLN A O 1
ATOM 767 N N . PHE A 1 97 ? 16.034 -5.114 -5.687 1.00 96.69 97 PHE A N 1
ATOM 768 C CA . PHE A 1 97 ? 15.808 -6.468 -5.195 1.00 96.69 97 PHE A CA 1
ATOM 769 C C . PHE A 1 97 ? 15.435 -7.435 -6.322 1.00 96.69 97 PHE A C 1
ATOM 771 O O . PHE A 1 97 ? 16.076 -8.472 -6.455 1.00 96.69 97 PHE A O 1
ATOM 778 N N . LEU A 1 98 ? 14.447 -7.091 -7.156 1.00 96.88 98 LEU A N 1
ATOM 779 C CA . LEU A 1 98 ? 14.015 -7.945 -8.266 1.00 96.88 98 LEU A CA 1
ATOM 780 C C . LEU A 1 98 ? 15.131 -8.186 -9.282 1.00 96.88 98 LEU A C 1
ATOM 782 O O . LEU A 1 98 ? 15.266 -9.296 -9.786 1.00 96.88 98 LEU A O 1
ATOM 786 N N . HIS A 1 99 ? 15.942 -7.170 -9.557 1.00 95.44 99 HIS A N 1
ATOM 787 C CA . HIS A 1 99 ? 17.100 -7.302 -10.431 1.00 95.44 99 HIS A CA 1
ATOM 788 C C . HIS A 1 99 ? 18.164 -8.218 -9.832 1.00 95.44 99 HIS A C 1
ATOM 790 O O . HIS A 1 99 ? 18.666 -9.107 -10.512 1.00 95.44 99 HIS A O 1
ATOM 796 N N . PHE A 1 100 ? 18.451 -8.061 -8.536 1.00 95.25 100 PHE A N 1
ATOM 797 C CA . PHE A 1 100 ? 19.399 -8.907 -7.816 1.00 95.25 100 PHE A CA 1
ATOM 798 C C . PHE A 1 100 ? 19.019 -10.396 -7.864 1.00 95.25 100 PHE A C 1
ATOM 800 O O . PHE A 1 100 ? 19.897 -11.244 -7.985 1.00 95.25 100 PHE A O 1
ATOM 807 N N . ILE A 1 101 ? 17.722 -10.719 -7.818 1.00 96.81 101 ILE A N 1
ATOM 808 C CA . ILE A 1 101 ? 17.227 -12.104 -7.922 1.00 96.81 101 ILE A CA 1
ATOM 809 C C . ILE A 1 101 ? 16.889 -12.545 -9.358 1.00 96.81 101 ILE A C 1
ATOM 811 O O . ILE A 1 101 ? 16.337 -13.627 -9.542 1.00 96.81 101 ILE A O 1
ATOM 815 N N . GLY A 1 102 ? 17.192 -11.728 -10.372 1.00 93.31 102 GLY A N 1
ATOM 816 C CA . GLY A 1 102 ? 16.992 -12.070 -11.786 1.00 93.31 102 GLY A CA 1
ATOM 817 C C . GLY A 1 102 ? 15.535 -12.067 -12.269 1.00 93.31 102 GLY A C 1
ATOM 818 O O . GLY A 1 102 ? 15.230 -12.699 -13.274 1.00 93.31 102 GLY A O 1
ATOM 819 N N . LEU A 1 103 ? 14.624 -11.383 -11.569 1.00 93.81 103 LEU A N 1
ATOM 820 C CA . LEU A 1 103 ? 13.209 -11.247 -11.955 1.00 93.81 103 LEU A CA 1
ATOM 821 C C . LEU A 1 103 ? 12.895 -9.943 -12.709 1.00 93.81 103 LEU A C 1
ATOM 823 O O . LEU A 1 103 ? 11.762 -9.759 -13.156 1.00 93.81 103 LEU A O 1
ATOM 827 N N . LEU A 1 104 ? 13.861 -9.026 -12.824 1.00 93.94 104 LEU A N 1
ATOM 828 C CA . LEU A 1 104 ? 13.709 -7.764 -13.548 1.00 93.94 104 LEU A CA 1
ATOM 829 C C . LEU A 1 104 ? 14.977 -7.435 -14.341 1.00 93.94 104 LEU A C 1
ATOM 831 O O . LEU A 1 104 ? 16.014 -7.130 -13.753 1.00 93.94 104 LEU A O 1
ATOM 835 N N . ASP A 1 105 ? 14.871 -7.435 -15.668 1.00 88.00 105 ASP A N 1
ATOM 836 C CA . ASP A 1 105 ? 16.007 -7.156 -16.556 1.00 88.00 105 ASP A CA 1
ATOM 837 C C . ASP A 1 105 ? 16.429 -5.682 -16.494 1.00 88.00 105 ASP A C 1
ATOM 839 O O . ASP A 1 105 ? 17.608 -5.360 -16.355 1.00 88.00 105 ASP A O 1
ATOM 843 N N . THR A 1 106 ? 15.452 -4.773 -16.536 1.00 87.50 106 THR A N 1
ATOM 844 C CA . THR A 1 106 ? 15.686 -3.326 -16.558 1.00 87.50 106 THR A CA 1
ATOM 845 C C . THR A 1 106 ? 15.399 -2.711 -15.195 1.00 87.50 106 THR A C 1
ATOM 847 O O . THR A 1 106 ? 14.250 -2.444 -14.846 1.00 87.50 106 THR A O 1
ATOM 850 N N . SER A 1 107 ? 16.453 -2.464 -14.419 1.00 89.69 107 SER A N 1
ATOM 851 C CA . SER A 1 107 ? 16.349 -1.825 -13.101 1.00 89.69 107 SER A CA 1
ATOM 852 C C . SER A 1 107 ? 16.751 -0.352 -13.090 1.00 89.69 107 SER A C 1
ATOM 854 O O . SER A 1 107 ? 16.470 0.334 -12.111 1.00 89.69 107 SER A O 1
ATOM 856 N N . SER A 1 108 ? 17.348 0.166 -14.162 1.00 92.38 108 SER A N 1
ATOM 857 C CA . SER A 1 108 ? 17.767 1.564 -14.280 1.00 92.38 108 SER A CA 1
ATOM 858 C C . SER A 1 108 ? 17.249 2.212 -15.565 1.00 92.38 108 SER A C 1
ATOM 860 O O . SER A 1 108 ? 16.799 1.523 -16.484 1.00 92.38 108 SER A O 1
ATOM 862 N N . LEU A 1 109 ? 17.269 3.547 -15.629 1.00 90.75 109 LEU A N 1
ATOM 863 C CA . LEU A 1 109 ? 16.744 4.275 -16.786 1.00 90.75 109 LEU A CA 1
ATOM 864 C C . LEU A 1 109 ? 17.677 4.133 -17.997 1.00 90.75 109 LEU A C 1
ATOM 866 O O . LEU A 1 109 ? 17.203 3.985 -19.117 1.00 90.75 109 LEU A O 1
ATOM 870 N N . SER A 1 110 ? 18.992 4.117 -17.779 1.00 91.81 110 SER A N 1
ATOM 871 C CA . SER A 1 110 ? 20.001 3.899 -18.822 1.00 91.81 110 SER A CA 1
ATOM 872 C C . SER A 1 110 ? 19.925 2.518 -19.483 1.00 91.81 110 SER A C 1
ATOM 874 O O . SER A 1 110 ? 20.343 2.371 -20.629 1.00 91.81 110 SER A O 1
ATOM 876 N N . ALA A 1 111 ? 19.361 1.525 -18.791 1.00 91.88 111 ALA A N 1
ATOM 877 C CA . ALA A 1 111 ? 19.149 0.175 -19.305 1.00 91.88 111 ALA A CA 1
ATOM 878 C C . ALA A 1 111 ? 17.830 0.012 -20.090 1.00 91.88 111 ALA A C 1
ATOM 880 O O . ALA A 1 111 ? 17.552 -1.077 -20.597 1.00 91.88 111 ALA A O 1
ATOM 881 N N . MET A 1 112 ? 16.999 1.058 -20.190 1.00 92.94 112 MET A N 1
ATOM 882 C CA . MET A 1 112 ? 15.777 1.005 -20.994 1.00 92.94 112 MET A CA 1
ATOM 883 C C . MET A 1 112 ? 16.100 0.970 -22.494 1.00 92.94 112 MET A C 1
ATOM 885 O O . MET A 1 112 ? 16.919 1.765 -22.963 1.00 92.94 112 MET A O 1
ATOM 889 N N . PRO A 1 113 ? 15.429 0.105 -23.280 1.00 94.56 113 PRO A N 1
ATOM 890 C CA . PRO A 1 113 ? 15.532 0.132 -24.734 1.00 94.56 113 PRO A CA 1
ATOM 891 C C . PRO A 1 113 ? 15.166 1.505 -25.309 1.00 94.56 113 PRO A C 1
ATOM 893 O O . PRO A 1 113 ? 14.343 2.230 -24.756 1.00 94.56 113 PRO A O 1
ATOM 896 N N . SER A 1 114 ? 15.747 1.861 -26.454 1.00 91.75 114 SER A N 1
ATOM 897 C CA . SER A 1 114 ? 15.378 3.098 -27.148 1.00 91.75 114 SER A CA 1
ATOM 898 C C . SER A 1 114 ? 13.911 3.070 -27.589 1.00 91.75 114 SER A C 1
ATOM 900 O O . SER A 1 114 ? 13.451 2.074 -28.145 1.00 91.75 114 SER A O 1
ATOM 902 N N . ALA A 1 115 ? 13.219 4.206 -27.465 1.00 89.12 115 ALA A N 1
ATOM 903 C CA . ALA A 1 115 ? 11.864 4.391 -27.992 1.00 89.12 115 ALA A CA 1
ATOM 904 C C . ALA A 1 115 ? 11.778 4.243 -29.528 1.00 89.12 115 ALA A C 1
ATOM 906 O O . ALA A 1 115 ? 10.698 4.020 -30.066 1.00 89.12 115 ALA A O 1
ATOM 907 N N . SER A 1 116 ? 12.908 4.317 -30.245 1.00 93.94 116 SER A N 1
ATOM 908 C CA . SER A 1 116 ? 12.968 3.972 -31.675 1.00 93.94 116 SER A CA 1
ATOM 909 C C . SER A 1 116 ? 12.718 2.482 -31.950 1.00 93.94 116 SER A C 1
ATOM 911 O O . SER A 1 116 ? 12.339 2.126 -33.062 1.00 93.94 116 SER A O 1
ATOM 913 N N . ASN A 1 117 ? 12.899 1.614 -30.949 1.00 94.50 117 ASN A N 1
ATOM 914 C CA . ASN A 1 117 ? 12.492 0.213 -30.974 1.00 94.50 117 ASN A CA 1
ATOM 915 C C . ASN A 1 117 ? 11.248 0.032 -30.090 1.00 94.50 117 ASN A C 1
ATOM 917 O O . ASN A 1 117 ? 11.338 -0.431 -28.951 1.00 94.50 117 ASN A O 1
ATOM 921 N N . GLY A 1 118 ? 10.088 0.410 -30.635 1.00 93.81 118 GLY A N 1
ATOM 922 C CA . GLY A 1 118 ? 8.799 0.374 -29.934 1.00 93.81 118 GLY A CA 1
ATOM 923 C C . GLY A 1 118 ? 8.507 -0.957 -29.226 1.00 93.81 118 GLY A C 1
ATOM 924 O O . GLY A 1 118 ? 8.279 -0.940 -28.021 1.00 93.81 118 GLY A O 1
ATOM 925 N N . PRO A 1 119 ? 8.599 -2.122 -29.899 1.00 95.56 119 PRO A N 1
ATOM 926 C CA . PRO A 1 119 ? 8.309 -3.408 -29.261 1.00 95.56 119 PRO A CA 1
ATOM 927 C C . PRO A 1 119 ? 9.185 -3.720 -28.039 1.00 95.56 119 PRO A C 1
ATOM 929 O O . PRO A 1 119 ? 8.683 -4.214 -27.030 1.00 95.56 119 PRO A O 1
ATOM 932 N N . ALA A 1 120 ? 10.488 -3.427 -28.109 1.00 94.44 120 ALA A N 1
ATOM 933 C CA . ALA A 1 120 ? 11.396 -3.665 -26.987 1.00 94.44 120 ALA A CA 1
ATOM 934 C C . ALA A 1 120 ? 11.127 -2.696 -25.827 1.00 94.44 120 ALA A C 1
ATOM 936 O O . ALA A 1 120 ? 11.113 -3.106 -24.665 1.00 94.44 120 ALA A O 1
ATOM 937 N N . PHE A 1 121 ? 10.878 -1.423 -26.143 1.00 94.00 121 PHE A N 1
ATOM 938 C CA . PHE A 1 121 ? 10.538 -0.407 -25.152 1.00 94.00 121 PHE A CA 1
ATOM 939 C C . PHE A 1 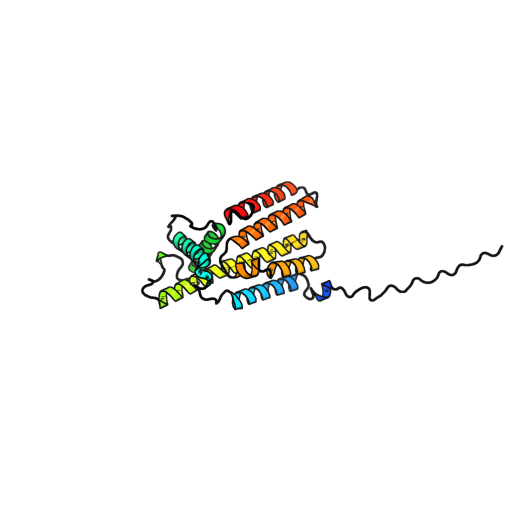121 ? 9.224 -0.734 -24.432 1.00 94.00 121 PHE A C 1
ATOM 941 O O . PHE A 1 121 ? 9.182 -0.730 -23.202 1.00 94.00 121 PHE A O 1
ATOM 948 N N . ASP A 1 122 ? 8.177 -1.097 -25.172 1.00 94.50 122 ASP A N 1
ATOM 949 C CA . ASP A 1 122 ? 6.862 -1.424 -24.617 1.00 94.50 122 ASP A CA 1
ATOM 950 C C . ASP A 1 122 ? 6.924 -2.638 -23.684 1.00 94.50 122 ASP A C 1
ATOM 952 O O . ASP A 1 122 ? 6.290 -2.647 -22.622 1.00 94.50 122 ASP A O 1
ATOM 956 N N . ALA A 1 123 ? 7.710 -3.658 -24.045 1.00 94.38 123 ALA A N 1
ATOM 957 C CA . ALA A 1 123 ? 7.930 -4.833 -23.207 1.00 94.38 123 ALA A CA 1
ATOM 958 C C . ALA A 1 123 ? 8.635 -4.463 -21.890 1.00 94.38 123 ALA A C 1
ATOM 960 O O . ALA A 1 123 ? 8.166 -4.842 -20.811 1.00 94.38 123 ALA A O 1
ATOM 961 N N . ALA A 1 124 ? 9.709 -3.670 -21.966 1.00 95.06 124 ALA A N 1
ATOM 962 C CA . ALA A 1 124 ? 10.449 -3.214 -20.794 1.00 95.06 124 ALA A CA 1
ATOM 963 C C . ALA A 1 124 ? 9.583 -2.327 -19.883 1.00 95.06 124 ALA A C 1
ATOM 965 O O . ALA A 1 124 ? 9.487 -2.586 -18.682 1.00 95.06 124 ALA A O 1
ATOM 966 N N . MET A 1 125 ? 8.864 -1.351 -20.452 1.00 94.56 125 MET A N 1
ATOM 967 C CA . MET A 1 125 ? 7.947 -0.468 -19.721 1.00 94.56 125 MET A CA 1
ATOM 968 C C . MET A 1 125 ? 6.804 -1.232 -19.053 1.00 94.56 125 MET A C 1
ATOM 970 O O . MET A 1 125 ? 6.468 -0.971 -17.895 1.00 94.56 125 MET A O 1
ATOM 974 N N . THR A 1 126 ? 6.231 -2.214 -19.752 1.00 94.94 126 THR A N 1
ATOM 975 C CA . THR A 1 126 ? 5.211 -3.101 -19.182 1.00 94.94 126 THR A CA 1
ATOM 976 C C . THR A 1 126 ? 5.760 -3.868 -17.983 1.00 94.94 126 THR A C 1
ATOM 978 O O . THR A 1 126 ? 5.085 -3.950 -16.955 1.00 94.94 126 THR A O 1
ATOM 981 N N . SER A 1 127 ? 6.974 -4.410 -18.098 1.00 95.19 127 SER A N 1
ATOM 982 C CA . SER A 1 127 ? 7.623 -5.176 -17.032 1.00 95.19 127 SER A CA 1
ATOM 983 C C . SER A 1 127 ? 7.854 -4.325 -15.780 1.00 95.19 127 SER A C 1
ATOM 985 O O . SER A 1 127 ? 7.359 -4.668 -14.702 1.00 95.19 127 SER A O 1
ATOM 987 N N . VAL A 1 128 ? 8.498 -3.159 -15.918 1.00 95.62 128 VAL A N 1
ATOM 988 C CA . VAL A 1 128 ? 8.806 -2.293 -14.765 1.00 95.62 128 VAL A CA 1
ATOM 989 C C . VAL A 1 128 ? 7.549 -1.728 -14.104 1.00 95.62 128 VAL A C 1
ATOM 991 O O . VAL A 1 128 ? 7.479 -1.678 -12.878 1.00 95.62 128 VAL A O 1
ATOM 994 N N . ILE A 1 129 ? 6.513 -1.367 -14.871 1.00 95.44 129 ILE A N 1
ATOM 995 C CA . ILE A 1 129 ? 5.262 -0.857 -14.289 1.00 95.44 129 ILE A CA 1
ATOM 996 C C . ILE A 1 129 ? 4.519 -1.954 -13.544 1.00 95.44 129 ILE A C 1
ATOM 998 O O . ILE A 1 129 ? 4.018 -1.717 -12.445 1.00 95.44 129 ILE A O 1
ATOM 1002 N N . ARG A 1 130 ? 4.459 -3.169 -14.096 1.00 95.31 130 ARG A N 1
ATOM 1003 C CA . ARG A 1 130 ? 3.862 -4.307 -13.389 1.00 95.31 130 ARG A CA 1
ATOM 1004 C C . ARG A 1 130 ? 4.615 -4.605 -12.099 1.00 95.31 130 ARG A C 1
ATOM 1006 O O . ARG A 1 130 ? 3.976 -4.776 -11.063 1.00 95.31 130 ARG A O 1
ATOM 1013 N N . ALA A 1 131 ? 5.947 -4.596 -12.142 1.00 96.25 131 ALA A N 1
ATOM 1014 C CA . ALA A 1 131 ? 6.783 -4.751 -10.959 1.00 96.25 131 ALA A CA 1
ATOM 1015 C C . ALA A 1 131 ? 6.503 -3.659 -9.915 1.00 96.25 131 ALA A C 1
ATOM 1017 O O . ALA A 1 131 ? 6.339 -3.966 -8.737 1.00 96.25 131 ALA A O 1
ATOM 1018 N N . ALA A 1 132 ? 6.367 -2.399 -10.328 1.00 95.38 132 ALA A N 1
ATOM 1019 C CA . ALA A 1 132 ? 6.069 -1.304 -9.414 1.00 95.38 132 ALA A CA 1
ATOM 1020 C C . ALA A 1 132 ? 4.643 -1.386 -8.836 1.00 95.38 132 ALA A C 1
ATOM 1022 O O . ALA A 1 132 ? 4.452 -1.190 -7.639 1.00 95.38 132 ALA A O 1
ATOM 1023 N N . ARG A 1 133 ? 3.633 -1.768 -9.627 1.00 95.75 133 ARG A N 1
ATOM 1024 C CA . ARG A 1 133 ? 2.255 -1.970 -9.136 1.00 95.75 133 ARG A CA 1
ATOM 1025 C C . ARG A 1 133 ? 2.145 -3.068 -8.079 1.00 95.75 133 ARG A C 1
ATOM 1027 O O . ARG A 1 133 ? 1.266 -2.982 -7.225 1.00 95.75 133 ARG A O 1
ATOM 1034 N N . ILE A 1 134 ? 3.037 -4.063 -8.086 1.00 96.62 134 ILE A N 1
ATOM 1035 C CA . ILE A 1 134 ? 3.123 -5.039 -6.988 1.00 96.62 134 ILE A CA 1
ATOM 1036 C C . ILE A 1 134 ? 3.426 -4.324 -5.667 1.00 96.62 134 ILE A C 1
ATOM 1038 O O . ILE A 1 134 ? 2.815 -4.660 -4.659 1.00 96.62 134 ILE A O 1
ATOM 1042 N N . VAL A 1 135 ? 4.283 -3.297 -5.662 1.00 96.31 135 VAL A N 1
ATOM 1043 C CA . VAL A 1 135 ? 4.546 -2.484 -4.462 1.00 96.31 135 VAL A CA 1
ATOM 1044 C C . VAL A 1 135 ? 3.266 -1.806 -3.981 1.00 96.31 135 VAL A C 1
ATOM 1046 O O . VAL A 1 135 ? 2.949 -1.904 -2.801 1.00 96.31 135 VAL A O 1
ATOM 1049 N N . ALA A 1 136 ? 2.480 -1.200 -4.878 1.00 95.06 136 ALA A N 1
ATOM 1050 C CA . ALA A 1 136 ? 1.196 -0.592 -4.511 1.00 95.06 136 ALA A CA 1
ATOM 1051 C C . ALA A 1 136 ? 0.241 -1.606 -3.854 1.00 95.06 136 ALA A C 1
ATOM 1053 O O . ALA A 1 136 ? -0.345 -1.324 -2.805 1.00 95.06 136 ALA A O 1
ATOM 1054 N N . TRP A 1 137 ? 0.129 -2.810 -4.424 1.00 96.88 137 TRP A N 1
ATOM 1055 C CA . TRP A 1 137 ? -0.681 -3.892 -3.862 1.00 96.88 137 TRP A CA 1
ATOM 1056 C C . TRP A 1 137 ? -0.159 -4.387 -2.504 1.00 96.88 137 TRP A C 1
ATOM 1058 O O . TRP A 1 137 ? -0.951 -4.554 -1.571 1.00 96.88 137 TRP A O 1
ATOM 1068 N N . LEU A 1 138 ? 1.155 -4.581 -2.359 1.00 97.00 138 LEU A N 1
ATOM 1069 C CA . LEU A 1 138 ? 1.788 -4.974 -1.096 1.00 97.00 138 LEU A CA 1
ATOM 1070 C C . LEU A 1 138 ? 1.545 -3.923 -0.008 1.00 97.00 138 LEU A C 1
ATOM 1072 O O . LEU A 1 138 ? 1.152 -4.266 1.106 1.00 97.00 138 LEU A O 1
ATOM 1076 N N . THR A 1 139 ? 1.714 -2.640 -0.336 1.00 95.69 139 THR A N 1
ATOM 1077 C CA . THR A 1 139 ? 1.472 -1.527 0.586 1.00 95.69 139 THR A CA 1
ATOM 1078 C C . THR A 1 139 ? 0.005 -1.452 1.008 1.00 95.69 139 THR A C 1
ATOM 1080 O O . THR A 1 139 ? -0.279 -1.360 2.201 1.00 95.69 139 THR A O 1
ATOM 1083 N N . ALA A 1 140 ? -0.934 -1.556 0.062 1.00 96.75 140 ALA A N 1
ATOM 1084 C CA . ALA A 1 140 ? -2.364 -1.580 0.368 1.00 96.75 140 ALA A CA 1
ATOM 1085 C C . ALA A 1 140 ? -2.718 -2.752 1.293 1.00 96.75 140 ALA A C 1
ATOM 1087 O O . ALA A 1 140 ? -3.417 -2.580 2.291 1.00 96.75 140 ALA A O 1
ATOM 1088 N N . THR A 1 141 ? -2.181 -3.936 0.996 1.00 97.69 141 THR A N 1
ATOM 1089 C CA . THR A 1 141 ? -2.396 -5.148 1.789 1.00 97.69 141 THR A CA 1
ATOM 1090 C C . THR A 1 141 ? -1.861 -4.984 3.210 1.00 97.69 141 THR A C 1
ATOM 1092 O O . THR A 1 141 ? -2.573 -5.268 4.175 1.00 97.69 141 THR A O 1
ATOM 1095 N N . ALA A 1 142 ? -0.645 -4.454 3.363 1.00 97.31 142 ALA A N 1
ATOM 1096 C CA . ALA A 1 142 ? -0.063 -4.168 4.669 1.00 97.31 142 ALA A CA 1
ATOM 1097 C C . ALA A 1 142 ? -0.929 -3.184 5.472 1.00 97.31 142 ALA A C 1
ATOM 1099 O O . ALA A 1 142 ? -1.199 -3.422 6.648 1.00 97.31 142 ALA A O 1
ATOM 1100 N N . PHE A 1 143 ? -1.437 -2.123 4.843 1.00 97.31 143 PHE A N 1
ATOM 1101 C CA . PHE A 1 143 ? -2.325 -1.171 5.510 1.00 97.31 143 PHE A CA 1
ATOM 1102 C C . PHE A 1 143 ? -3.669 -1.768 5.906 1.00 97.31 143 PHE A C 1
ATOM 1104 O O . PHE A 1 143 ? -4.145 -1.482 7.000 1.00 97.31 143 PHE A O 1
ATOM 1111 N N . VAL A 1 144 ? -4.263 -2.635 5.088 1.00 98.31 144 VAL A N 1
ATOM 1112 C CA . VAL A 1 144 ? -5.483 -3.360 5.474 1.00 98.31 144 VAL A CA 1
ATOM 1113 C C . VAL A 1 144 ? -5.240 -4.214 6.721 1.00 98.31 144 VAL A C 1
ATOM 1115 O O . VAL A 1 144 ? -6.072 -4.222 7.629 1.00 98.31 144 VAL A O 1
ATOM 1118 N N . LEU A 1 145 ? -4.086 -4.878 6.820 1.00 98.38 145 LEU A N 1
ATOM 1119 C CA . LEU A 1 145 ? -3.730 -5.684 7.991 1.00 98.38 145 LEU A CA 1
ATOM 1120 C C . LEU A 1 145 ? -3.447 -4.833 9.237 1.00 98.38 145 LEU A C 1
ATOM 1122 O O . LEU A 1 145 ? -3.916 -5.170 10.326 1.00 98.38 145 LEU A O 1
ATOM 1126 N N . VAL A 1 146 ? -2.737 -3.710 9.091 1.00 98.25 146 VAL A N 1
ATOM 1127 C CA . VAL A 1 146 ? -2.522 -2.750 10.189 1.00 98.25 146 VAL A CA 1
ATOM 1128 C C . VAL A 1 146 ? -3.856 -2.183 10.667 1.00 98.25 146 VAL A C 1
ATOM 1130 O O . VAL A 1 146 ? -4.122 -2.178 11.870 1.00 98.25 146 VAL A O 1
ATOM 1133 N N . PHE A 1 147 ? -4.731 -1.784 9.740 1.00 98.31 147 PHE A N 1
ATOM 1134 C CA . PHE A 1 147 ? -6.081 -1.330 10.055 1.00 98.31 147 PHE A CA 1
ATOM 1135 C C . PHE A 1 147 ? -6.854 -2.399 10.826 1.00 98.31 147 PHE A C 1
ATOM 1137 O O . PHE A 1 147 ? -7.457 -2.090 11.850 1.00 98.31 147 PHE A O 1
ATOM 1144 N N . ALA A 1 148 ? -6.811 -3.658 10.382 1.00 98.12 148 ALA A N 1
ATOM 1145 C CA . ALA A 1 148 ? -7.467 -4.765 11.070 1.00 98.12 148 ALA A CA 1
ATOM 1146 C C . ALA A 1 148 ? -6.975 -4.917 12.513 1.00 98.12 148 ALA A C 1
ATOM 1148 O O . ALA A 1 148 ? -7.786 -5.016 13.434 1.00 98.12 148 ALA A O 1
ATOM 1149 N N . GLY A 1 149 ? -5.656 -4.875 12.722 1.00 97.44 149 GLY A N 1
ATOM 1150 C CA . GLY A 1 149 ? -5.049 -4.923 14.051 1.00 97.44 149 GLY A CA 1
ATOM 1151 C C . GLY A 1 149 ? -5.496 -3.761 14.941 1.00 97.44 149 GLY A C 1
ATOM 1152 O O . GLY A 1 149 ? -5.954 -3.979 16.061 1.00 97.44 149 GLY A O 1
ATOM 1153 N N . LEU A 1 150 ? -5.440 -2.526 14.439 1.00 96.88 150 LEU A N 1
ATOM 1154 C CA . LEU A 1 150 ? -5.861 -1.342 15.197 1.00 96.88 150 LEU A CA 1
ATOM 1155 C C . LEU A 1 150 ? -7.372 -1.343 15.479 1.00 96.88 150 LEU A C 1
ATOM 1157 O O . LEU A 1 150 ? -7.795 -1.060 16.601 1.00 96.88 150 LEU A O 1
ATOM 1161 N N . ALA A 1 151 ? -8.198 -1.724 14.504 1.00 97.25 151 ALA A N 1
ATOM 1162 C CA . ALA A 1 151 ? -9.644 -1.860 14.668 1.00 97.25 151 ALA A CA 1
ATOM 1163 C C . ALA A 1 151 ? -9.981 -2.910 15.734 1.00 97.25 151 ALA A C 1
ATOM 1165 O O . ALA A 1 151 ? -10.857 -2.687 16.570 1.00 97.25 151 ALA A O 1
ATOM 1166 N N . ARG A 1 152 ? -9.232 -4.019 15.765 1.00 95.50 152 ARG A N 1
ATOM 1167 C CA . ARG A 1 152 ? -9.366 -5.080 16.769 1.00 95.50 152 ARG A CA 1
ATOM 1168 C C . ARG A 1 152 ? -9.045 -4.601 18.185 1.00 95.50 152 ARG A C 1
ATOM 1170 O O . ARG A 1 152 ? -9.626 -5.114 19.138 1.00 95.50 152 ARG A O 1
ATOM 1177 N N . LEU A 1 153 ? -8.136 -3.637 18.328 1.00 93.44 153 LEU A N 1
ATOM 1178 C CA . LEU A 1 153 ? -7.782 -3.033 19.616 1.00 93.44 153 LEU A CA 1
ATOM 1179 C C . LEU A 1 153 ? -8.790 -1.961 20.064 1.00 93.44 153 LEU A C 1
ATOM 1181 O O . LEU A 1 153 ? -9.009 -1.780 21.268 1.00 93.44 153 LEU A O 1
ATOM 1185 N N . LEU A 1 154 ? -9.403 -1.256 19.110 1.00 93.69 154 LEU A N 1
ATOM 1186 C CA . LEU A 1 154 ? -10.380 -0.194 19.358 1.00 93.69 154 LEU A CA 1
ATOM 1187 C C . LEU A 1 154 ? -11.782 -0.719 19.672 1.00 93.69 154 LEU A C 1
ATOM 1189 O O . LEU A 1 154 ? -12.455 -0.203 20.576 1.00 93.69 154 LEU A O 1
ATOM 1193 N N . VAL A 1 155 ? -12.229 -1.718 18.915 1.00 93.06 155 VAL A N 1
ATOM 1194 C CA . VAL A 1 155 ? -13.564 -2.302 19.024 1.00 93.06 155 VAL A CA 1
ATOM 1195 C C . VAL A 1 155 ? -13.492 -3.560 19.885 1.00 93.06 155 VAL A C 1
ATOM 1197 O O . VAL A 1 155 ? -12.621 -4.405 19.705 1.00 93.06 155 VAL A O 1
ATOM 1200 N N . LYS A 1 156 ? -14.409 -3.689 20.854 1.00 86.94 156 LYS A N 1
ATOM 1201 C CA . LYS A 1 156 ? -14.436 -4.852 21.760 1.00 86.94 156 LYS A CA 1
ATOM 1202 C C . LYS A 1 156 ? -14.754 -6.151 21.004 1.00 86.94 156 LYS A C 1
ATOM 1204 O O . LYS A 1 156 ? -14.131 -7.179 21.266 1.00 86.94 156 LYS A O 1
ATOM 1209 N N . ASP A 1 157 ? -15.687 -6.084 20.055 1.00 93.62 157 ASP A N 1
ATOM 1210 C CA . ASP A 1 157 ? -16.098 -7.215 19.222 1.00 93.62 157 ASP A CA 1
ATOM 1211 C C . ASP A 1 157 ? -15.222 -7.337 17.961 1.00 93.62 157 ASP A C 1
ATOM 1213 O O . ASP A 1 157 ? -15.060 -6.388 17.190 1.00 93.62 157 ASP A O 1
ATOM 1217 N N . TRP A 1 158 ? -14.667 -8.529 17.741 1.00 95.31 158 TRP A N 1
ATOM 1218 C CA . TRP A 1 158 ? -13.829 -8.840 16.583 1.00 95.31 158 TRP A CA 1
ATOM 1219 C C . TRP A 1 158 ? -14.599 -8.860 15.272 1.00 95.31 158 TRP A C 1
ATOM 1221 O O . TRP A 1 158 ? -14.017 -8.591 14.225 1.00 95.31 158 TRP A O 1
ATOM 1231 N N . ARG A 1 159 ? -15.895 -9.172 15.318 1.00 95.69 159 ARG A N 1
ATOM 1232 C CA . ARG A 1 159 ? -16.745 -9.273 14.132 1.00 95.69 159 ARG A CA 1
ATOM 1233 C C . ARG A 1 159 ? -16.977 -7.897 13.536 1.00 95.69 159 ARG A C 1
ATOM 1235 O O . ARG A 1 159 ? -16.838 -7.716 12.334 1.00 95.69 159 ARG A O 1
ATOM 1242 N N . LEU A 1 160 ? -17.223 -6.905 14.392 1.00 95.31 160 LEU A N 1
ATOM 1243 C CA . LEU A 1 160 ? -17.295 -5.501 13.992 1.00 95.31 160 LEU A CA 1
ATOM 1244 C C . LEU A 1 160 ? -15.961 -5.001 13.436 1.00 95.31 160 LEU A C 1
ATOM 1246 O O . LEU A 1 160 ? -15.951 -4.318 12.415 1.00 95.31 160 LEU A O 1
ATOM 1250 N N . ALA A 1 161 ? -14.841 -5.367 14.070 1.00 97.06 161 ALA A N 1
ATOM 1251 C CA . ALA A 1 161 ? -13.522 -5.041 13.536 1.00 97.06 161 ALA A CA 1
ATOM 1252 C C . ALA A 1 161 ? -13.329 -5.642 12.135 1.00 97.06 161 ALA A C 1
ATOM 1254 O O . ALA A 1 161 ? -12.910 -4.925 11.234 1.00 97.06 161 ALA A O 1
ATOM 1255 N N . LEU A 1 162 ? -13.707 -6.908 11.930 1.00 97.88 162 LEU A N 1
ATOM 1256 C CA . LEU A 1 162 ? -13.587 -7.597 10.644 1.00 97.88 162 LEU A CA 1
ATOM 1257 C C . LEU A 1 162 ? -14.472 -6.966 9.560 1.00 97.88 162 LEU A C 1
ATOM 1259 O O . LEU A 1 162 ? -14.005 -6.758 8.444 1.00 97.88 162 LEU A O 1
ATOM 1263 N N . LEU A 1 163 ? -15.720 -6.617 9.882 1.00 97.25 163 LEU A N 1
ATOM 1264 C CA . LEU A 1 163 ? -16.613 -5.912 8.955 1.00 97.25 163 LEU A CA 1
ATOM 1265 C C . LEU A 1 163 ? -16.082 -4.518 8.607 1.00 97.25 163 LEU A C 1
ATOM 1267 O O . LEU A 1 163 ? -16.119 -4.116 7.446 1.00 97.25 163 LEU A O 1
ATOM 1271 N N . GLY A 1 164 ? -15.521 -3.809 9.589 1.00 97.25 164 GLY A N 1
ATOM 1272 C CA . GLY A 1 164 ? -14.818 -2.550 9.361 1.00 97.25 16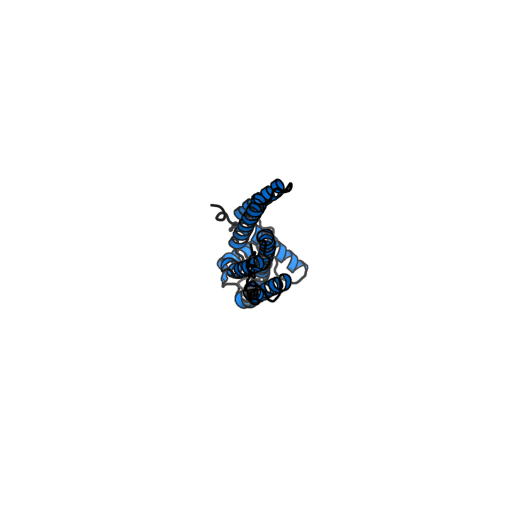4 GLY A CA 1
ATOM 1273 C C . GLY A 1 164 ? -13.595 -2.726 8.460 1.00 97.25 164 GLY A C 1
ATOM 1274 O O . GLY A 1 164 ? -13.397 -1.939 7.540 1.00 97.25 164 GLY A O 1
ATOM 1275 N N . THR A 1 165 ? -12.797 -3.779 8.668 1.00 98.12 165 THR A N 1
ATOM 1276 C CA . THR A 1 165 ? -11.661 -4.121 7.799 1.00 98.12 165 THR A CA 1
ATOM 1277 C C . THR A 1 165 ? -12.118 -4.431 6.382 1.00 98.12 165 THR A C 1
ATOM 1279 O O . THR A 1 165 ? -11.494 -3.955 5.441 1.00 98.12 165 THR A O 1
ATOM 1282 N N . PHE A 1 166 ? -13.209 -5.178 6.214 1.00 97.38 166 PHE A N 1
ATOM 1283 C CA . PHE A 1 166 ? -13.787 -5.451 4.902 1.00 97.38 166 PHE A CA 1
ATOM 1284 C C . PHE A 1 166 ? -14.200 -4.146 4.205 1.00 97.38 166 PHE A C 1
ATOM 1286 O O . PHE A 1 166 ? -13.780 -3.889 3.079 1.00 97.38 166 PHE A O 1
ATOM 1293 N N . ALA A 1 167 ? -14.948 -3.277 4.892 1.00 97.38 167 ALA A N 1
ATOM 1294 C CA . ALA A 1 167 ? -15.363 -1.983 4.350 1.00 97.38 167 ALA A CA 1
ATOM 1295 C C . ALA A 1 167 ? -14.166 -1.085 3.988 1.00 97.38 167 ALA A C 1
ATOM 1297 O O . ALA A 1 167 ? -14.178 -0.427 2.951 1.00 97.38 167 ALA A O 1
ATOM 1298 N N . PHE A 1 168 ? -13.115 -1.085 4.811 1.00 97.50 168 PHE A N 1
ATOM 1299 C CA . PHE A 1 168 ? -11.877 -0.359 4.538 1.00 97.50 168 PHE A CA 1
ATOM 1300 C C . PHE A 1 168 ? -11.143 -0.921 3.310 1.00 97.50 168 PHE A C 1
ATOM 1302 O O . PHE A 1 168 ? -10.822 -0.167 2.390 1.00 97.50 168 PHE A O 1
ATOM 1309 N N . ALA A 1 169 ? -10.938 -2.239 3.262 1.00 97.19 169 ALA A N 1
ATOM 1310 C CA . ALA A 1 169 ? -10.238 -2.940 2.187 1.00 97.19 169 ALA A CA 1
ATOM 1311 C C . ALA A 1 169 ? -10.901 -2.745 0.817 1.00 97.19 169 ALA A C 1
ATOM 1313 O O . ALA A 1 169 ? -10.210 -2.565 -0.182 1.00 97.19 169 ALA A O 1
ATOM 1314 N N . PHE A 1 170 ? -12.234 -2.738 0.777 1.00 95.88 170 PHE A N 1
ATOM 1315 C CA . PHE A 1 170 ? -13.012 -2.554 -0.451 1.00 95.88 170 PHE A CA 1
ATOM 1316 C C . PHE A 1 170 ? -13.560 -1.132 -0.617 1.00 95.88 170 PHE A C 1
ATOM 1318 O O . PHE A 1 170 ? -14.436 -0.895 -1.448 1.00 95.88 170 PHE A O 1
ATOM 1325 N N . SER A 1 171 ? -13.027 -0.166 0.135 1.00 95.75 171 SER A N 1
ATOM 1326 C CA . SER A 1 171 ? -13.318 1.249 -0.088 1.00 95.75 171 SER A CA 1
ATOM 1327 C C . SER A 1 171 ? -12.762 1.712 -1.437 1.00 95.75 171 SER A C 1
ATOM 1329 O O . SER A 1 171 ? -11.746 1.203 -1.915 1.00 95.75 171 SER A O 1
ATOM 1331 N N . GLY A 1 172 ? -13.387 2.726 -2.044 1.00 89.19 172 GLY A N 1
ATOM 1332 C CA . GLY A 1 172 ? -12.905 3.298 -3.306 1.00 89.19 172 GLY A CA 1
ATOM 1333 C C . GLY A 1 172 ? -11.453 3.787 -3.228 1.00 89.19 172 GLY A C 1
ATOM 1334 O O . GLY A 1 172 ? -10.702 3.616 -4.185 1.00 89.19 172 GLY A O 1
ATOM 1335 N N . GLY A 1 173 ? -11.034 4.308 -2.068 1.00 88.44 173 GLY A N 1
ATOM 1336 C CA . GLY A 1 173 ? -9.649 4.710 -1.818 1.00 88.44 173 GLY A CA 1
ATOM 1337 C C . GLY A 1 173 ? -8.678 3.537 -1.961 1.00 88.44 173 GLY A C 1
ATOM 1338 O O . GLY A 1 173 ? -7.803 3.565 -2.823 1.00 88.44 173 GLY A O 1
ATOM 1339 N N . ILE A 1 174 ? -8.857 2.469 -1.179 1.00 94.38 174 ILE A N 1
ATOM 1340 C CA . ILE A 1 174 ? -7.963 1.302 -1.251 1.00 94.38 174 ILE A CA 1
ATOM 1341 C C . ILE A 1 174 ? -8.061 0.614 -2.618 1.00 94.38 174 ILE A C 1
ATOM 1343 O O . ILE A 1 174 ? -7.034 0.326 -3.227 1.00 94.38 174 ILE A O 1
ATOM 1347 N N . ALA A 1 175 ? -9.271 0.419 -3.149 1.00 89.00 175 ALA A N 1
ATOM 1348 C CA . ALA A 1 175 ? -9.487 -0.299 -4.404 1.00 89.00 175 ALA A CA 1
ATOM 1349 C C . ALA A 1 175 ? -8.824 0.372 -5.621 1.00 89.00 175 ALA A C 1
ATOM 1351 O O . ALA A 1 175 ? -8.357 -0.318 -6.529 1.00 89.00 175 ALA A O 1
ATOM 1352 N N . VAL A 1 176 ? -8.772 1.706 -5.662 1.00 88.75 176 VAL A N 1
ATOM 1353 C CA . VAL A 1 176 ? -8.079 2.442 -6.730 1.00 88.75 176 VAL A CA 1
ATOM 1354 C C . VAL A 1 176 ? -6.571 2.441 -6.492 1.00 88.75 176 VAL A C 1
ATOM 1356 O O . VAL A 1 176 ? -5.799 2.147 -7.406 1.00 88.75 176 VAL A O 1
ATOM 1359 N N . HIS A 1 177 ? -6.136 2.737 -5.268 1.00 90.75 177 HIS A N 1
ATOM 1360 C CA . HIS A 1 177 ? -4.720 2.931 -4.962 1.00 90.75 177 HIS A CA 1
ATOM 1361 C C . HIS A 1 177 ? -3.919 1.635 -4.813 1.00 90.75 177 HIS A C 1
ATOM 1363 O O . HIS A 1 177 ? -2.705 1.651 -4.966 1.00 90.75 177 HIS A O 1
ATOM 1369 N N . MET A 1 178 ? -4.567 0.489 -4.612 1.00 93.06 178 MET A N 1
ATOM 1370 C CA . MET A 1 178 ? -3.892 -0.810 -4.684 1.00 93.06 178 MET A CA 1
ATOM 1371 C C . MET A 1 178 ? -3.487 -1.195 -6.119 1.00 93.06 178 MET A C 1
ATOM 1373 O O . MET A 1 178 ? -2.749 -2.157 -6.307 1.00 93.06 178 MET A O 1
ATOM 1377 N N . ARG A 1 179 ? -4.001 -0.487 -7.140 1.00 91.88 179 ARG A N 1
ATOM 1378 C CA . ARG A 1 179 ? -3.792 -0.780 -8.572 1.00 91.88 179 ARG A CA 1
ATOM 1379 C C . ARG A 1 179 ? -2.939 0.268 -9.293 1.00 91.88 179 ARG A C 1
ATOM 1381 O O . ARG A 1 179 ? -2.589 0.055 -10.451 1.00 91.88 179 ARG A O 1
ATOM 1388 N N . ALA A 1 180 ? -2.639 1.386 -8.637 1.00 89.56 180 ALA A N 1
ATOM 1389 C CA . ALA A 1 180 ? -1.892 2.507 -9.197 1.00 89.56 180 ALA A CA 1
ATOM 1390 C C . ALA A 1 180 ? -0.951 3.089 -8.138 1.00 89.56 180 ALA A C 1
ATOM 1392 O O . ALA A 1 180 ? -1.312 3.184 -6.966 1.00 89.56 180 ALA A O 1
ATOM 1393 N N . LEU A 1 181 ? 0.243 3.506 -8.549 1.00 88.69 181 LEU A N 1
ATOM 1394 C CA . LEU A 1 181 ? 1.260 4.076 -7.670 1.00 88.69 181 LEU A CA 1
ATOM 1395 C C . LEU A 1 181 ? 0.848 5.478 -7.257 1.00 88.69 181 LEU A C 1
ATOM 1397 O O . LEU A 1 181 ? 1.161 6.442 -7.936 1.00 88.69 181 LEU A O 1
ATOM 1401 N N . ARG A 1 182 ? 0.112 5.598 -6.157 1.00 88.00 182 ARG A N 1
ATOM 1402 C CA . ARG A 1 182 ? -0.465 6.867 -5.726 1.00 88.00 182 ARG A CA 1
ATOM 1403 C C . ARG A 1 182 ? -0.104 7.210 -4.289 1.00 88.00 182 ARG A C 1
ATOM 1405 O O . ARG A 1 182 ? -0.140 6.353 -3.408 1.00 88.00 182 ARG A O 1
ATOM 1412 N N . SER A 1 183 ? 0.256 8.470 -4.053 1.00 87.62 183 SER A N 1
ATOM 1413 C CA . SER A 1 183 ? 0.798 8.912 -2.763 1.00 87.62 183 SER A CA 1
ATOM 1414 C C . SER A 1 183 ? -0.285 9.166 -1.710 1.00 87.62 183 SER A C 1
ATOM 1416 O O . SER A 1 183 ? -0.015 9.135 -0.507 1.00 87.62 183 SER A O 1
ATOM 1418 N N . GLU A 1 184 ? -1.529 9.349 -2.154 1.00 89.81 184 GLU A N 1
ATOM 1419 C CA . GLU A 1 184 ? -2.708 9.581 -1.323 1.00 89.81 184 GLU A CA 1
ATOM 1420 C C . GLU A 1 184 ? -2.955 8.436 -0.345 1.00 89.81 184 GLU A C 1
ATOM 1422 O O . GLU A 1 184 ? -3.259 8.687 0.816 1.00 89.81 184 GLU A O 1
ATOM 1427 N N . MET A 1 185 ? -2.806 7.182 -0.784 1.00 91.06 185 MET A N 1
ATOM 1428 C CA . MET A 1 185 ? -3.116 6.025 0.059 1.00 91.06 185 MET A CA 1
ATOM 1429 C C . MET A 1 185 ? -2.193 5.937 1.265 1.00 91.06 185 MET A C 1
ATOM 1431 O O . MET A 1 185 ? -2.669 5.743 2.378 1.00 91.06 185 MET A O 1
ATOM 1435 N N . ILE A 1 186 ? -0.886 6.093 1.052 1.00 91.69 186 ILE A N 1
ATOM 1436 C CA . ILE A 1 186 ? 0.100 6.056 2.137 1.00 91.69 186 ILE A CA 1
ATOM 1437 C C . ILE A 1 186 ? -0.162 7.190 3.112 1.00 91.69 186 ILE A C 1
ATOM 1439 O O . ILE A 1 186 ? -0.287 6.945 4.306 1.00 91.69 186 ILE A O 1
ATOM 1443 N N . SER A 1 187 ? -0.334 8.404 2.597 1.00 91.62 187 SER A N 1
ATOM 1444 C CA . SER A 1 187 ? -0.590 9.575 3.427 1.00 91.62 187 SER A CA 1
ATOM 1445 C C . SER A 1 187 ? -1.888 9.430 4.242 1.00 91.62 187 SER A C 1
ATOM 1447 O O . SER A 1 187 ? -1.870 9.524 5.470 1.00 91.62 187 SER A O 1
ATOM 1449 N N . GLY A 1 188 ? -2.996 9.068 3.588 1.00 92.19 188 GLY A N 1
ATOM 1450 C CA . GLY A 1 188 ? -4.296 8.892 4.232 1.00 92.19 188 GLY A CA 1
ATOM 1451 C C . GLY A 1 188 ? -4.340 7.738 5.237 1.00 92.19 188 GLY A C 1
ATOM 1452 O O . GLY A 1 188 ? -4.893 7.900 6.323 1.00 92.19 188 GLY A O 1
ATOM 1453 N N . CYS A 1 189 ? -3.735 6.585 4.926 1.00 94.12 189 CYS A N 1
ATOM 1454 C CA . CYS A 1 189 ? -3.710 5.440 5.845 1.00 94.12 189 CYS A CA 1
ATOM 1455 C C . CYS A 1 189 ? -2.865 5.736 7.082 1.00 94.12 189 CYS A C 1
ATOM 1457 O O . CYS A 1 189 ? -3.304 5.482 8.200 1.00 94.12 189 CYS A O 1
ATOM 1459 N N . VAL A 1 190 ? -1.673 6.304 6.894 1.00 93.94 190 VAL A N 1
ATOM 1460 C CA . VAL A 1 190 ? -0.771 6.654 7.994 1.00 93.94 190 VAL A CA 1
ATOM 1461 C C . VAL A 1 190 ? -1.431 7.672 8.930 1.00 93.94 190 VAL A C 1
ATOM 1463 O O . VAL A 1 190 ? -1.404 7.488 10.149 1.00 93.94 190 VAL A O 1
ATOM 1466 N N . PHE A 1 191 ? -2.101 8.687 8.378 1.00 93.94 191 PHE A N 1
ATOM 1467 C CA . PHE A 1 191 ? -2.876 9.642 9.169 1.00 93.94 191 PHE A CA 1
ATOM 1468 C C . PHE A 1 191 ? -4.044 8.974 9.915 1.00 93.94 191 PHE A C 1
ATOM 1470 O O . PHE A 1 191 ? -4.210 9.169 11.120 1.00 93.94 191 PHE A O 1
ATOM 1477 N N . ALA A 1 192 ? -4.820 8.117 9.242 1.00 94.50 192 ALA A N 1
ATOM 1478 C CA . ALA A 1 192 ? -5.907 7.375 9.880 1.00 94.50 192 ALA A CA 1
ATOM 1479 C C . ALA A 1 192 ? -5.402 6.488 11.034 1.00 94.50 192 ALA A C 1
ATOM 1481 O O . ALA A 1 192 ? -6.026 6.437 12.095 1.00 94.50 192 ALA A O 1
ATOM 1482 N N . PHE A 1 193 ? -4.249 5.833 10.875 1.00 96.62 193 PHE A N 1
ATOM 1483 C CA . PHE A 1 193 ? -3.637 5.029 11.935 1.00 96.62 193 PHE A CA 1
ATOM 1484 C C . PHE A 1 193 ? -3.184 5.880 13.116 1.00 96.62 193 PHE A C 1
ATOM 1486 O O . PHE A 1 193 ? -3.405 5.477 14.258 1.00 96.62 193 PHE A O 1
ATOM 1493 N N . ALA A 1 194 ? -2.624 7.068 12.868 1.00 96.19 194 ALA A N 1
ATOM 1494 C CA . ALA A 1 194 ? -2.292 8.016 13.927 1.00 96.19 194 ALA A CA 1
ATOM 1495 C C . ALA A 1 194 ? -3.536 8.368 14.760 1.00 96.19 194 ALA A C 1
ATOM 1497 O O . ALA A 1 194 ? -3.509 8.257 15.987 1.00 96.19 194 ALA A O 1
ATOM 1498 N N . LEU A 1 195 ? -4.660 8.686 14.108 1.00 95.62 195 LEU A N 1
ATOM 1499 C CA . LEU A 1 195 ? -5.928 8.963 14.792 1.00 95.62 195 LEU A CA 1
ATOM 1500 C C . LEU A 1 195 ? -6.436 7.757 15.588 1.00 95.62 195 LEU A C 1
ATOM 1502 O O . LEU A 1 195 ? -6.819 7.898 16.749 1.00 95.62 195 LEU A O 1
ATOM 1506 N N . MET A 1 196 ? -6.402 6.559 15.000 1.00 96.69 196 MET A N 1
ATOM 1507 C CA . MET A 1 196 ? -6.786 5.327 15.694 1.00 96.69 196 MET A CA 1
ATOM 1508 C C . MET A 1 196 ? -5.942 5.115 16.957 1.00 96.69 196 MET A C 1
ATOM 1510 O O . MET A 1 196 ? -6.496 4.820 18.017 1.00 96.69 196 MET A O 1
ATOM 1514 N N . ILE A 1 197 ? -4.624 5.328 16.878 1.00 95.50 197 ILE A N 1
ATOM 1515 C CA . ILE A 1 197 ? -3.712 5.227 18.024 1.00 95.50 197 ILE A CA 1
ATOM 1516 C C . ILE A 1 197 ? -4.061 6.257 19.103 1.00 95.50 197 ILE A C 1
ATOM 1518 O O . ILE A 1 197 ? -4.166 5.891 20.277 1.00 95.50 197 ILE A O 1
ATOM 1522 N N . LEU A 1 198 ? -4.306 7.515 18.730 1.00 95.06 198 LEU A N 1
ATOM 1523 C CA . LEU A 1 198 ? -4.693 8.565 19.677 1.00 95.06 198 LEU A CA 1
ATOM 1524 C C . LEU A 1 198 ? -6.019 8.244 20.381 1.00 95.06 198 LEU A C 1
ATOM 1526 O O . LEU A 1 198 ? -6.115 8.397 21.599 1.00 95.06 198 LEU A O 1
ATOM 1530 N N . ILE A 1 199 ? -7.010 7.708 19.659 1.00 94.50 199 ILE A N 1
ATOM 1531 C CA . ILE A 1 199 ? -8.275 7.250 20.253 1.00 94.50 199 ILE A CA 1
ATOM 1532 C C . ILE A 1 199 ? -8.024 6.107 21.251 1.00 94.50 199 ILE A C 1
ATOM 1534 O O . ILE A 1 199 ? -8.607 6.102 22.338 1.00 94.50 199 ILE A O 1
ATOM 1538 N N . MET A 1 200 ? -7.152 5.142 20.932 1.00 92.56 200 MET A N 1
ATOM 1539 C CA . MET A 1 200 ? -6.799 4.066 21.873 1.00 92.56 200 MET A CA 1
ATOM 1540 C C . MET A 1 200 ? -6.162 4.618 23.154 1.00 92.56 200 MET A C 1
ATOM 1542 O O . MET A 1 200 ? -6.548 4.222 24.256 1.00 92.56 200 MET A O 1
ATOM 1546 N N . VAL A 1 201 ? -5.204 5.537 23.004 1.00 93.00 201 VAL A N 1
ATOM 1547 C CA . VAL A 1 201 ? -4.468 6.182 24.101 1.00 93.00 201 VAL A CA 1
ATOM 1548 C C . VAL A 1 201 ? -5.398 6.994 25.005 1.00 93.00 201 VAL A C 1
ATOM 1550 O O . VAL A 1 201 ? -5.330 6.871 26.235 1.00 93.00 201 VAL A O 1
ATOM 1553 N N . ALA A 1 202 ? -6.311 7.768 24.416 1.00 90.62 202 ALA A N 1
ATOM 1554 C CA . ALA A 1 202 ? -7.284 8.571 25.152 1.00 90.62 202 ALA A CA 1
ATOM 1555 C C . ALA A 1 202 ? -8.188 7.702 26.042 1.00 90.62 202 ALA A C 1
ATOM 1557 O O . ALA A 1 202 ? -8.501 8.070 27.172 1.00 90.62 202 ALA A O 1
ATOM 1558 N N . ARG A 1 203 ? -8.549 6.502 25.570 1.00 88.75 203 ARG A N 1
ATOM 1559 C CA . ARG A 1 203 ? -9.463 5.587 26.273 1.00 88.75 203 ARG A CA 1
ATOM 1560 C C . ARG A 1 203 ? -8.808 4.746 27.372 1.00 88.75 203 ARG A C 1
ATOM 1562 O O . ARG A 1 203 ? -9.537 4.136 28.151 1.00 88.75 203 ARG A O 1
ATOM 1569 N N . ARG A 1 204 ? -7.472 4.650 27.439 1.00 83.06 204 ARG A N 1
ATOM 1570 C CA . ARG A 1 204 ? -6.771 3.751 28.381 1.00 83.06 204 ARG A CA 1
ATOM 1571 C C . ARG A 1 204 ? -5.584 4.416 29.062 1.00 83.06 204 ARG A C 1
ATOM 1573 O O . ARG A 1 204 ? -4.660 4.841 28.377 1.00 83.06 204 ARG A O 1
ATOM 1580 N N . GLY A 1 205 ? -5.584 4.451 30.395 1.00 77.94 205 GLY A N 1
ATOM 1581 C CA . GLY A 1 205 ? -4.443 4.839 31.235 1.00 77.94 205 GLY A CA 1
ATOM 1582 C C . GLY A 1 205 ? -3.310 3.826 31.157 1.00 77.94 205 GLY A C 1
ATOM 1583 O O . GLY A 1 205 ? -3.386 2.815 31.841 1.00 77.94 205 GLY A O 1
ATOM 1584 N N . THR A 1 206 ? -2.284 4.054 30.330 1.00 84.94 206 THR A N 1
ATOM 1585 C CA . THR A 1 206 ? -1.123 3.148 30.236 1.00 84.94 206 THR A CA 1
ATOM 1586 C C . THR A 1 206 ? 0.201 3.898 30.384 1.00 84.94 206 THR A C 1
ATOM 1588 O O . THR A 1 206 ? 0.320 5.058 29.994 1.00 84.94 206 THR A O 1
ATOM 1591 N N . ASN A 1 207 ? 1.230 3.225 30.903 1.00 90.00 207 ASN A N 1
ATOM 1592 C CA . ASN A 1 207 ? 2.581 3.800 31.007 1.00 90.00 207 ASN A CA 1
ATOM 1593 C C . ASN A 1 207 ? 3.228 4.020 29.625 1.00 90.00 207 ASN A C 1
ATOM 1595 O O . ASN A 1 207 ? 4.117 4.849 29.477 1.00 90.00 207 ASN A O 1
ATOM 1599 N N . TRP A 1 208 ? 2.733 3.330 28.592 1.00 90.06 208 TRP A N 1
ATOM 1600 C CA . TRP A 1 208 ? 3.178 3.468 27.201 1.00 90.06 208 TRP A CA 1
ATOM 1601 C C . TRP A 1 208 ? 2.587 4.681 26.472 1.00 90.06 208 TRP A C 1
ATOM 1603 O O . TRP A 1 208 ? 2.927 4.922 25.314 1.00 90.06 208 TRP A O 1
ATOM 1613 N N . ARG A 1 209 ? 1.707 5.455 27.122 1.00 90.00 209 ARG A N 1
ATOM 1614 C CA . ARG A 1 209 ? 1.036 6.613 26.514 1.00 90.00 209 ARG A CA 1
ATOM 1615 C C . ARG A 1 209 ? 1.990 7.592 25.817 1.00 90.00 209 ARG A C 1
ATOM 1617 O O . ARG A 1 209 ? 1.715 7.889 24.658 1.00 90.00 209 ARG A O 1
ATOM 1624 N N . PRO A 1 210 ? 3.099 8.061 26.429 1.00 93.31 210 PRO A N 1
ATOM 1625 C CA . PRO A 1 210 ? 3.986 9.019 25.767 1.00 93.31 210 PRO A CA 1
ATOM 1626 C C . PRO A 1 210 ? 4.599 8.454 24.482 1.00 93.31 210 PRO A C 1
ATOM 1628 O O . PRO A 1 210 ? 4.635 9.137 23.463 1.00 93.31 210 PRO A O 1
ATOM 1631 N N . ALA A 1 211 ? 5.002 7.180 24.501 1.00 94.81 211 ALA A N 1
ATOM 1632 C CA . ALA A 1 211 ? 5.569 6.512 23.333 1.00 94.81 211 ALA A CA 1
ATOM 1633 C C . ALA A 1 211 ? 4.542 6.370 22.197 1.00 94.81 211 ALA A C 1
ATOM 1635 O O . ALA A 1 211 ? 4.862 6.626 21.040 1.00 94.81 211 ALA A O 1
ATOM 1636 N N . LEU A 1 212 ? 3.293 6.015 22.518 1.00 94.06 212 LEU A N 1
ATOM 1637 C CA . LEU A 1 212 ? 2.221 5.894 21.525 1.00 94.06 212 LEU A CA 1
ATOM 1638 C C . LEU A 1 212 ? 1.798 7.250 20.940 1.00 94.06 212 LEU A C 1
ATOM 1640 O O . LEU A 1 212 ? 1.486 7.322 19.755 1.00 94.06 212 LEU A O 1
ATOM 1644 N N . VAL A 1 213 ? 1.823 8.324 21.735 1.00 95.19 213 VAL A N 1
ATOM 1645 C CA . VAL A 1 213 ? 1.610 9.694 21.232 1.00 95.19 213 VAL A CA 1
ATOM 1646 C C . VAL A 1 213 ? 2.761 10.115 20.319 1.00 95.19 213 VAL A C 1
ATOM 1648 O O . VAL A 1 213 ? 2.510 10.649 19.243 1.00 95.19 213 VAL A O 1
ATOM 1651 N N . GLY A 1 214 ? 4.009 9.819 20.699 1.00 95.94 214 GLY A N 1
ATOM 1652 C CA . GLY A 1 214 ? 5.180 10.059 19.852 1.00 95.94 214 GLY A CA 1
ATOM 1653 C C . GLY A 1 214 ? 5.108 9.310 18.518 1.00 95.94 214 GLY A C 1
ATOM 1654 O O . GLY A 1 214 ? 5.379 9.895 17.473 1.00 95.94 214 GLY A O 1
ATOM 1655 N N . LEU A 1 215 ? 4.663 8.048 18.533 1.00 95.56 215 LEU A N 1
ATOM 1656 C CA . LEU A 1 215 ? 4.413 7.267 17.319 1.00 95.56 215 LEU A CA 1
ATOM 1657 C C . LEU A 1 215 ? 3.299 7.882 16.458 1.00 95.56 215 LEU A C 1
ATOM 1659 O O . LEU A 1 215 ? 3.444 7.977 15.247 1.00 95.56 215 LEU A O 1
ATOM 1663 N N . ALA A 1 216 ? 2.189 8.321 17.054 1.00 95.19 216 ALA A N 1
ATOM 1664 C CA . ALA A 1 216 ? 1.127 8.983 16.295 1.00 95.19 216 ALA A CA 1
ATOM 1665 C C . ALA A 1 216 ? 1.621 10.289 15.645 1.00 95.19 216 ALA A C 1
ATOM 1667 O O . ALA A 1 216 ? 1.323 10.545 14.481 1.00 95.19 216 ALA A O 1
ATOM 1668 N N . ALA A 1 217 ? 2.423 11.081 16.361 1.00 94.06 217 ALA A N 1
ATOM 1669 C CA . ALA A 1 217 ? 3.025 12.296 15.821 1.00 94.06 217 ALA A CA 1
ATOM 1670 C C . ALA A 1 217 ? 3.988 11.999 14.659 1.00 94.06 217 ALA A C 1
ATOM 1672 O O . ALA A 1 217 ? 3.929 12.681 13.636 1.00 94.06 217 ALA A O 1
ATOM 1673 N N . SER A 1 218 ? 4.830 10.963 14.769 1.00 94.06 218 SER A N 1
ATOM 1674 C CA . SER A 1 218 ? 5.733 10.579 13.677 1.00 94.06 218 SER A CA 1
ATOM 1675 C C . SER A 1 218 ? 4.973 10.089 12.444 1.00 94.06 218 SER A C 1
ATOM 1677 O O . SER A 1 218 ? 5.337 10.447 11.326 1.00 94.06 218 SER A O 1
ATOM 1679 N N . LEU A 1 219 ? 3.872 9.353 12.626 1.00 93.81 219 LEU A N 1
ATOM 1680 C CA . LEU A 1 219 ? 2.972 8.983 11.533 1.00 93.81 219 LEU A CA 1
ATOM 1681 C C . LEU A 1 219 ? 2.382 10.234 10.854 1.00 93.81 219 LEU A C 1
ATOM 1683 O O . LEU A 1 219 ? 2.424 10.328 9.632 1.00 93.81 219 LEU A O 1
ATOM 1687 N N . CYS A 1 220 ? 1.918 11.242 11.600 1.00 91.44 220 CYS A N 1
ATOM 1688 C CA . CYS A 1 220 ? 1.433 12.494 10.999 1.00 91.44 220 CYS A CA 1
ATOM 1689 C C . CYS A 1 220 ? 2.499 13.199 10.140 1.00 91.44 220 CYS A C 1
ATOM 1691 O O . CYS A 1 220 ? 2.187 13.666 9.045 1.00 91.44 220 CYS A O 1
ATOM 1693 N N . VAL A 1 221 ? 3.756 13.237 10.595 1.00 90.25 221 VAL A N 1
ATOM 1694 C CA . VAL A 1 221 ? 4.871 13.791 9.806 1.00 90.25 221 VAL A CA 1
ATOM 1695 C C . VAL A 1 221 ? 5.097 12.972 8.533 1.00 90.25 221 VAL A C 1
ATOM 1697 O O . VAL A 1 221 ? 5.162 13.536 7.445 1.00 90.25 221 VAL A O 1
ATOM 1700 N N . LEU A 1 222 ? 5.130 11.640 8.634 1.00 88.31 222 LEU A N 1
ATOM 1701 C CA . LEU A 1 222 ? 5.275 10.760 7.468 1.00 88.31 222 LEU A CA 1
ATOM 1702 C C . LEU A 1 222 ? 4.129 10.919 6.458 1.00 88.31 222 LEU A C 1
ATOM 1704 O O . LEU A 1 222 ? 4.350 10.819 5.250 1.00 88.31 222 LEU A O 1
ATOM 1708 N N . ALA A 1 223 ? 2.907 11.180 6.930 1.00 88.75 223 ALA A N 1
ATOM 1709 C CA . ALA A 1 223 ? 1.774 11.455 6.057 1.00 88.75 223 ALA A CA 1
ATOM 1710 C C . ALA A 1 223 ? 1.988 12.746 5.249 1.00 88.75 223 ALA A C 1
ATOM 1712 O O . ALA A 1 223 ? 1.781 12.732 4.032 1.00 88.75 223 ALA A O 1
ATOM 1713 N N . LEU A 1 224 ? 2.454 13.818 5.902 1.00 84.81 224 LEU A N 1
ATOM 1714 C CA . LEU A 1 224 ? 2.754 15.107 5.270 1.00 84.81 224 LEU A CA 1
ATOM 1715 C C . LEU A 1 224 ? 3.891 15.019 4.250 1.00 84.81 224 LEU A C 1
ATOM 1717 O O . LEU A 1 224 ? 3.761 15.563 3.154 1.00 84.81 224 LEU A O 1
ATOM 1721 N N . GLU A 1 225 ? 4.957 14.288 4.581 1.00 82.00 225 GLU A N 1
ATOM 1722 C CA . GLU A 1 225 ? 6.102 14.068 3.689 1.00 82.00 225 GLU A CA 1
ATOM 1723 C C . GLU A 1 225 ? 5.695 13.373 2.386 1.00 82.00 225 GLU A C 1
ATOM 1725 O O . GLU A 1 225 ? 6.238 13.671 1.329 1.00 82.00 225 GLU A O 1
ATOM 1730 N N . ASN A 1 226 ? 4.716 12.461 2.431 1.00 80.31 226 ASN A N 1
ATOM 1731 C CA . ASN A 1 226 ? 4.274 11.737 1.238 1.00 80.31 226 ASN A CA 1
ATOM 1732 C C . ASN A 1 226 ? 3.153 12.461 0.464 1.00 80.31 226 ASN A C 1
ATOM 1734 O O . ASN A 1 226 ? 3.003 12.270 -0.750 1.00 80.31 226 ASN A O 1
ATOM 1738 N N . LYS A 1 227 ? 2.336 13.273 1.152 1.00 81.56 227 LYS A N 1
ATOM 1739 C CA . LYS A 1 227 ? 1.375 14.196 0.533 1.00 81.56 227 LYS A CA 1
ATOM 1740 C C . LYS A 1 227 ? 0.979 15.315 1.506 1.00 81.56 227 LYS A C 1
ATOM 1742 O O . LYS A 1 227 ? 0.346 15.073 2.526 1.00 81.56 227 LYS A O 1
ATOM 1747 N N . ILE A 1 228 ? 1.261 16.557 1.109 1.00 67.38 228 ILE A N 1
ATOM 1748 C CA . ILE A 1 228 ? 1.089 17.766 1.937 1.00 67.38 228 ILE A CA 1
ATOM 1749 C C . ILE A 1 228 ? -0.379 18.007 2.356 1.00 67.38 228 ILE A C 1
ATOM 1751 O O . ILE A 1 228 ? -0.640 18.463 3.464 1.00 67.38 228 ILE A O 1
ATOM 1755 N N . HIS A 1 229 ? -1.345 17.629 1.513 1.00 65.19 229 HIS A N 1
ATOM 1756 C CA . HIS A 1 229 ? -2.788 17.837 1.733 1.00 65.19 229 HIS A CA 1
ATOM 1757 C C . HIS A 1 229 ? -3.429 16.867 2.751 1.00 65.19 229 HIS A C 1
ATOM 1759 O O . HIS A 1 229 ? -4.646 16.723 2.780 1.00 65.19 229 HIS A O 1
ATOM 1765 N N . ALA A 1 230 ? -2.646 16.120 3.535 1.00 59.31 230 ALA A N 1
ATOM 1766 C CA . ALA A 1 230 ? -3.215 15.218 4.541 1.00 59.31 230 ALA A CA 1
ATOM 1767 C C . ALA A 1 230 ? -3.687 15.922 5.818 1.00 59.31 230 ALA A C 1
ATOM 1769 O O . ALA A 1 230 ? -4.529 15.369 6.521 1.00 59.31 230 ALA A O 1
ATOM 1770 N N . ILE A 1 231 ? -3.133 17.095 6.142 1.00 55.94 231 ILE A N 1
ATOM 1771 C CA . ILE A 1 231 ? -3.427 17.815 7.397 1.00 55.94 231 ILE A CA 1
ATOM 1772 C C . ILE A 1 231 ? -3.793 19.295 7.148 1.00 55.94 231 ILE A C 1
ATOM 1774 O O . ILE A 1 231 ? -4.301 19.952 8.053 1.00 55.94 231 ILE A O 1
ATOM 1778 N N . LEU A 1 232 ? -3.580 19.808 5.932 1.00 43.31 232 LEU A N 1
ATOM 1779 C CA . LEU A 1 232 ? -3.911 21.173 5.499 1.00 43.31 232 LEU A CA 1
ATOM 1780 C C . LEU A 1 232 ? -5.173 21.169 4.636 1.00 43.31 232 LEU A C 1
ATOM 1782 O O . LEU A 1 232 ? -6.020 22.061 4.851 1.00 43.31 232 LEU A O 1
#

Secondary structure (DSSP, 8-state):
--------PPPPPP-TTS---HHHHH-TTHHHHHHHHHHHHHHHHHIIIIITS-GGGGHHHHHHHHHHHHHHHTT--S--SSS-HHHHHHHHHHHHHHHHTTS-S--SSTTSPPTTSHHHHHHHHHHHHHHHHHHHHHHHHHHHHHHHHHHHHHSS-HHHHHHHHHHHHTSHHHHHHTSS--HHHHHHHHHHHHHHHHHHHHHS--TTHHHHHHHHHHHHHHHHHH-GGGT-

pLDDT: mean 88.04, std 12.8, range [42.69, 98.38]

Foldseek 3Di:
DDDDDDDDDDDPPDPPCPDDPPLCVVQVLPLVGLLVVLLVVLVVLQVVPFLPPQLCPQCPQLVLLLQLLQQVVVVDDDDRPALQVVLSVLLNVLLVVCVVVPNAPRSHPVSADDVVPVVSNSVNSSSSSSSSLVSQLVVLSVLLVLQLVLLVLLDVDSSVSSVVSSCSCPPPLSSVRSRGSDLQNLLQSLLVSLVSLVSSLVVDDDPCNVVSNVSSVVSNVVSCSNPVPSVD

Radius of gyration: 25.44 Å; chains: 1; bounding box: 79×41×92 Å

Sequence (232 aa):
MAVSSTSLKPAPPVDQNAGIDAFARLTPFGWWGGLGVILVLLTASFLLAGYFLVYWRNADMDFMITYSALSLNDGRYVFFPHPAYFTILSVNRWFQFLHFIGLLDTSSLSAMPSASNGPAFDAAMTSVIRAARIVAWLTATAFVLVFAGLARLLVKDWRLALLGTFAFAFSGGIAVHMRALRSEMISGCVFAFALMI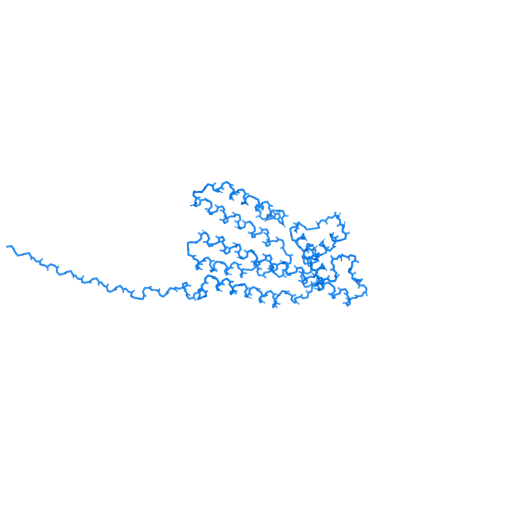LIMVARRGTNWRPALVGLAASLCVLALENKIHAIL